Protein AF-A0A166GVD3-F1 (afdb_monomer)

Nearest PDB structures (foldseek):
  8zc8-assembly1_B  TM=7.233E-01  e=2.768E-04  Streptomyces caespitosus
  4pne-assembly3_A  TM=7.135E-01  e=1.236E-02  Saccharopolyspora spinosa
  3v8v-assembly1_A  TM=6.919E-01  e=5.889E-01  Escherichia coli K-12
  3v97-assembly2_B  TM=5.491E-01  e=7.620E-01  Escherichia coli K-12
  4c4a-assembly1_A  TM=5.558E-01  e=2.762E+00  Mus musculus

Structure (mmCIF, N/CA/C/O backbone):
data_AF-A0A166GVD3-F1
#
_entry.id   AF-A0A166GVD3-F1
#
loop_
_atom_site.group_PDB
_atom_site.id
_atom_site.type_symbol
_atom_site.label_atom_id
_atom_site.label_alt_id
_atom_site.label_comp_id
_atom_site.label_asym_id
_atom_site.label_entity_id
_atom_site.label_seq_id
_atom_site.pdbx_PDB_ins_code
_atom_site.Cartn_x
_atom_site.Cartn_y
_atom_site.Cartn_z
_atom_site.occupancy
_atom_site.B_iso_or_equiv
_atom_site.auth_seq_id
_atom_site.auth_comp_id
_atom_site.auth_asym_id
_atom_site.auth_atom_id
_atom_site.pdbx_PDB_model_num
ATOM 1 N N . MET A 1 1 ? -3.092 -46.835 14.165 1.00 36.56 1 MET A N 1
ATOM 2 C CA . MET A 1 1 ? -3.790 -45.574 14.508 1.00 36.56 1 MET A CA 1
ATOM 3 C C . MET A 1 1 ? -2.752 -44.564 15.014 1.00 36.56 1 MET A C 1
ATOM 5 O O . MET A 1 1 ? -2.462 -44.520 16.199 1.00 36.56 1 MET A O 1
ATOM 9 N N . LEU A 1 2 ? -2.086 -43.829 14.116 1.00 34.53 2 LEU A N 1
ATOM 10 C CA . LEU A 1 2 ? -1.038 -42.862 14.482 1.00 34.53 2 LEU A CA 1
ATOM 11 C C . LEU A 1 2 ? -1.674 -41.477 14.649 1.00 34.53 2 LEU A C 1
ATOM 13 O O . LEU A 1 2 ? -2.045 -40.838 13.664 1.00 34.53 2 LEU A O 1
ATOM 17 N N . SER A 1 3 ? -1.831 -41.016 15.893 1.00 36.41 3 SER A N 1
ATOM 18 C CA . SER A 1 3 ? -2.372 -39.685 16.175 1.00 36.41 3 SER A CA 1
ATOM 19 C C . SER A 1 3 ? -1.367 -38.616 15.732 1.00 36.41 3 SER A C 1
ATOM 21 O O . SER A 1 3 ? -0.350 -38.383 16.391 1.00 36.41 3 SER A O 1
ATOM 23 N N . ARG A 1 4 ? -1.643 -37.937 14.614 1.00 42.19 4 ARG A N 1
ATOM 24 C CA . ARG A 1 4 ? -0.933 -36.711 14.233 1.00 42.19 4 ARG A CA 1
ATOM 25 C C . ARG A 1 4 ? -1.280 -35.622 15.251 1.00 42.19 4 ARG A C 1
ATOM 27 O O . ARG A 1 4 ? -2.320 -34.977 15.146 1.00 42.19 4 ARG A O 1
ATOM 34 N N . ARG A 1 5 ? -0.409 -35.408 16.245 1.00 41.34 5 ARG A N 1
ATOM 35 C CA . ARG A 1 5 ? -0.447 -34.210 17.098 1.00 41.34 5 ARG A CA 1
ATOM 36 C C . ARG A 1 5 ? -0.336 -32.986 16.184 1.00 41.34 5 ARG A C 1
ATOM 38 O O . ARG A 1 5 ? 0.737 -32.708 15.652 1.00 41.34 5 ARG A O 1
ATOM 45 N N . ARG A 1 6 ? -1.443 -32.262 15.989 1.00 41.31 6 ARG A N 1
ATOM 46 C CA . ARG A 1 6 ? -1.431 -30.923 15.386 1.00 41.31 6 ARG A CA 1
ATOM 47 C C . ARG A 1 6 ? -0.586 -30.029 16.292 1.00 41.31 6 ARG A C 1
ATOM 49 O O . ARG A 1 6 ? -1.042 -29.618 17.356 1.00 41.31 6 ARG A O 1
ATOM 56 N N . ARG A 1 7 ? 0.663 -29.764 15.899 1.00 38.34 7 ARG A N 1
ATOM 57 C CA . ARG A 1 7 ? 1.472 -28.697 16.499 1.00 38.34 7 ARG A CA 1
ATOM 58 C C . ARG A 1 7 ? 0.687 -27.400 16.294 1.00 38.34 7 ARG A C 1
ATOM 60 O O . ARG A 1 7 ? 0.475 -26.996 15.154 1.00 38.34 7 ARG A O 1
ATOM 67 N N . LYS A 1 8 ? 0.208 -26.778 17.376 1.00 37.41 8 LYS A N 1
ATOM 68 C CA . LYS A 1 8 ? -0.255 -25.387 17.320 1.00 37.41 8 LYS A CA 1
ATOM 69 C C . LYS A 1 8 ? 0.953 -24.565 16.868 1.00 37.41 8 LYS A C 1
ATOM 71 O O . LYS A 1 8 ? 1.929 -24.487 17.608 1.00 37.41 8 LYS A O 1
ATOM 76 N N . LEU A 1 9 ? 0.917 -24.022 15.651 1.00 39.41 9 LEU A N 1
ATOM 77 C CA . LEU A 1 9 ? 1.876 -23.005 15.232 1.00 39.41 9 LEU A CA 1
ATOM 78 C C . LEU A 1 9 ? 1.632 -21.775 16.113 1.00 39.41 9 LEU A C 1
ATOM 80 O O . LEU A 1 9 ? 0.686 -21.024 15.895 1.00 39.41 9 LEU A O 1
ATOM 84 N N . SER A 1 10 ? 2.438 -21.614 17.160 1.00 47.22 10 SER A N 1
ATOM 85 C CA . SER A 1 10 ? 2.546 -20.347 17.878 1.00 47.22 10 SER A CA 1
ATOM 86 C C . SER A 1 10 ? 3.213 -19.332 16.955 1.00 47.22 10 SER A C 1
ATOM 88 O O . SER A 1 10 ? 4.211 -19.655 16.310 1.00 47.22 10 SER A O 1
ATOM 90 N N . PHE A 1 11 ? 2.663 -18.121 16.880 1.00 48.47 11 PHE A N 1
ATOM 91 C CA . PHE A 1 11 ? 3.219 -17.043 16.070 1.00 48.47 11 PHE A CA 1
ATOM 92 C C . PHE A 1 11 ? 4.597 -16.659 16.624 1.00 48.47 11 PHE A C 1
ATOM 94 O O . PHE A 1 11 ? 4.707 -16.138 17.734 1.00 48.47 11 PHE A O 1
ATOM 101 N N . ASP A 1 12 ? 5.664 -16.950 15.879 1.00 57.47 12 ASP A N 1
ATOM 102 C CA . ASP A 1 12 ? 7.007 -16.506 16.247 1.00 57.47 12 ASP A CA 1
ATOM 103 C C . ASP A 1 12 ? 7.162 -15.015 15.919 1.00 57.47 12 ASP A C 1
ATOM 105 O O . ASP A 1 12 ? 7.646 -14.616 14.856 1.00 57.47 12 ASP A O 1
ATOM 109 N N . HIS A 1 13 ? 6.737 -14.180 16.867 1.00 53.41 13 HIS A N 1
ATOM 110 C CA . HIS A 1 13 ? 6.873 -12.728 16.785 1.00 53.41 13 HIS A CA 1
ATOM 111 C C . HIS A 1 13 ? 8.337 -12.291 16.600 1.00 53.41 13 HIS A C 1
ATOM 113 O O . HIS A 1 13 ? 8.592 -11.277 15.952 1.00 53.41 13 HIS A O 1
ATOM 119 N N . ARG A 1 14 ? 9.313 -13.054 17.119 1.00 53.94 14 ARG A N 1
ATOM 120 C CA . ARG A 1 14 ? 10.739 -12.696 17.052 1.00 53.94 14 ARG A CA 1
ATOM 121 C C . ARG A 1 14 ? 11.321 -12.965 15.668 1.00 53.94 14 ARG A C 1
ATOM 123 O O . ARG A 1 14 ? 11.950 -12.072 15.101 1.00 53.94 14 ARG A O 1
ATOM 130 N N . GLY A 1 15 ? 11.065 -14.138 15.093 1.00 59.50 15 GLY A N 1
ATOM 131 C CA . GLY A 1 15 ? 11.493 -14.473 13.733 1.00 59.50 15 GLY A CA 1
ATOM 132 C C . GLY A 1 15 ? 10.879 -13.549 12.678 1.00 59.50 15 GLY A C 1
ATOM 133 O O . GLY A 1 15 ? 11.579 -13.068 11.785 1.00 59.50 15 GLY A O 1
ATOM 134 N N . ALA A 1 16 ? 9.593 -13.221 12.819 1.00 59.44 16 ALA A N 1
ATOM 135 C CA . ALA A 1 16 ? 8.891 -12.342 11.889 1.00 59.44 16 ALA A CA 1
ATOM 136 C C . ALA A 1 16 ? 9.315 -10.861 12.015 1.00 59.44 16 ALA A C 1
ATOM 138 O O . ALA A 1 16 ? 9.320 -10.136 11.017 1.00 59.44 16 ALA A O 1
ATOM 139 N N . ALA A 1 17 ? 9.693 -10.394 13.209 1.00 58.78 17 ALA A N 1
ATOM 140 C CA . ALA A 1 17 ? 10.276 -9.064 13.401 1.00 58.78 17 ALA A CA 1
ATOM 141 C C . ALA A 1 17 ? 11.704 -8.978 12.835 1.00 58.78 17 ALA A C 1
ATOM 143 O O . ALA A 1 17 ? 12.063 -7.984 12.206 1.00 58.78 17 ALA A O 1
ATOM 144 N N . LEU A 1 18 ? 12.511 -10.032 12.998 1.00 57.44 18 LEU A N 1
ATOM 145 C CA . LEU A 1 18 ? 13.872 -10.087 12.462 1.00 57.44 18 LEU A CA 1
ATOM 146 C C . LEU A 1 18 ? 13.888 -10.111 10.924 1.00 57.44 18 LEU A C 1
ATOM 148 O O . LEU A 1 18 ? 14.704 -9.421 10.315 1.00 57.44 18 LEU A O 1
ATOM 152 N N . ARG A 1 19 ? 12.968 -10.854 10.287 1.00 61.41 19 ARG A N 1
ATOM 153 C CA . ARG A 1 19 ? 12.795 -10.846 8.821 1.00 61.41 19 ARG A CA 1
ATOM 154 C C . ARG A 1 19 ? 12.388 -9.464 8.308 1.00 61.41 19 ARG A C 1
ATOM 156 O O . ARG A 1 19 ? 13.006 -8.976 7.367 1.00 61.41 19 ARG A O 1
ATOM 163 N N . ALA A 1 20 ? 11.426 -8.813 8.968 1.00 59.59 20 ALA A N 1
ATOM 164 C CA . ALA A 1 20 ? 11.023 -7.449 8.624 1.00 59.59 20 ALA A CA 1
ATOM 165 C C . ALA A 1 20 ? 12.208 -6.469 8.723 1.00 59.59 20 ALA A C 1
ATOM 167 O O . ALA A 1 20 ? 12.485 -5.757 7.764 1.00 59.59 20 ALA A O 1
ATOM 168 N N . LYS A 1 21 ? 12.979 -6.510 9.823 1.00 61.28 21 LYS A N 1
ATOM 169 C CA . LYS A 1 21 ? 14.202 -5.699 10.001 1.00 61.28 21 LYS A CA 1
ATOM 170 C C . LYS A 1 21 ? 15.236 -5.915 8.894 1.00 61.28 21 LYS A C 1
ATOM 172 O O . LYS A 1 21 ? 15.789 -4.943 8.392 1.00 61.28 21 LYS A O 1
ATOM 177 N N . ARG A 1 22 ? 15.485 -7.165 8.490 1.00 59.09 22 ARG A N 1
ATOM 178 C CA . ARG A 1 22 ? 16.418 -7.478 7.391 1.00 59.09 22 ARG A CA 1
ATOM 179 C C . ARG A 1 22 ? 15.933 -6.952 6.039 1.00 59.09 22 ARG A C 1
ATOM 181 O O . ARG A 1 22 ? 16.748 -6.460 5.271 1.00 59.09 22 ARG A O 1
ATOM 188 N N . MET A 1 23 ? 14.630 -7.028 5.764 1.00 62.56 23 MET A N 1
ATOM 189 C CA . MET A 1 23 ? 14.041 -6.484 4.536 1.00 62.56 23 MET A CA 1
ATOM 190 C C . MET A 1 23 ? 14.237 -4.967 4.460 1.00 62.56 23 MET A C 1
ATOM 192 O O . MET A 1 23 ? 14.732 -4.458 3.460 1.00 62.56 23 MET A O 1
ATOM 196 N N . ILE A 1 24 ? 13.903 -4.254 5.538 1.00 62.78 24 ILE A N 1
ATOM 197 C CA . ILE A 1 24 ? 14.076 -2.798 5.622 1.00 62.78 24 ILE A CA 1
ATOM 198 C C . ILE A 1 24 ? 15.538 -2.421 5.409 1.00 62.78 24 ILE A C 1
ATOM 200 O O . ILE A 1 24 ? 15.828 -1.583 4.566 1.00 62.78 24 ILE A O 1
ATOM 204 N N . ALA A 1 25 ? 16.459 -3.107 6.093 1.00 58.19 25 ALA A N 1
ATOM 205 C CA . ALA A 1 25 ? 17.891 -2.870 5.937 1.00 58.19 25 ALA A CA 1
ATOM 206 C C . ALA A 1 25 ? 18.365 -3.025 4.477 1.00 58.19 25 ALA A C 1
ATOM 208 O O . ALA A 1 25 ? 19.236 -2.278 4.041 1.00 58.19 25 ALA A O 1
ATOM 209 N N . GLY A 1 26 ? 17.770 -3.945 3.706 1.00 57.97 26 GLY A N 1
ATOM 210 C CA . GLY A 1 26 ? 18.062 -4.110 2.278 1.00 57.97 26 GLY A CA 1
ATOM 211 C C . GLY A 1 26 ? 17.549 -2.967 1.392 1.00 57.97 26 GLY A C 1
ATOM 212 O O . GLY A 1 26 ? 18.187 -2.643 0.394 1.00 57.97 26 GLY A O 1
ATOM 213 N N . HIS A 1 27 ? 16.435 -2.326 1.758 1.00 60.00 27 HIS A N 1
ATOM 214 C CA . HIS A 1 27 ? 15.849 -1.202 1.010 1.00 60.00 27 HIS A CA 1
ATOM 215 C C . HIS A 1 27 ? 16.349 0.177 1.462 1.00 60.00 27 HIS A C 1
ATOM 217 O O . HIS A 1 27 ? 16.182 1.152 0.740 1.00 60.00 27 HIS A O 1
ATOM 223 N N . THR A 1 28 ? 16.981 0.252 2.629 1.00 59.25 28 THR A N 1
ATOM 224 C CA . THR A 1 28 ? 17.526 1.479 3.223 1.00 59.25 28 THR A CA 1
ATOM 225 C C . THR A 1 28 ? 18.963 1.782 2.766 1.00 59.25 28 THR A C 1
ATOM 227 O O . THR A 1 28 ? 19.442 2.898 2.941 1.00 59.25 28 THR A O 1
ATOM 230 N N . TYR A 1 29 ? 19.678 0.817 2.173 1.00 60.66 29 TYR A N 1
ATOM 231 C CA . TYR A 1 29 ? 21.139 0.905 2.041 1.00 60.66 29 TYR A CA 1
ATOM 232 C C . TYR A 1 29 ? 21.633 2.093 1.193 1.00 60.66 29 TYR A C 1
ATOM 234 O O . TYR A 1 29 ? 22.668 2.671 1.515 1.00 60.66 29 TYR A O 1
ATOM 242 N N . CYS A 1 30 ? 20.921 2.473 0.121 1.00 69.31 30 CYS A N 1
ATOM 243 C CA . CYS A 1 30 ? 21.287 3.643 -0.683 1.00 69.31 30 CYS A CA 1
ATOM 244 C C . CYS A 1 30 ? 20.157 4.082 -1.634 1.00 69.31 30 CYS A C 1
ATOM 246 O O . CYS A 1 30 ? 19.997 3.513 -2.714 1.00 69.31 30 CYS A O 1
ATOM 248 N N . ASN A 1 31 ? 19.403 5.128 -1.280 1.00 74.38 31 ASN A N 1
ATOM 249 C CA . ASN A 1 31 ? 18.405 5.708 -2.191 1.00 74.38 31 ASN A CA 1
ATOM 250 C C . ASN A 1 31 ? 19.029 6.175 -3.517 1.00 74.38 31 ASN A C 1
ATOM 252 O O . ASN A 1 31 ? 18.388 6.046 -4.552 1.00 74.38 31 ASN A O 1
ATOM 256 N N . GLU A 1 32 ? 20.276 6.657 -3.512 1.00 78.25 32 GLU A N 1
ATOM 257 C CA . GLU A 1 32 ? 20.980 7.064 -4.740 1.00 78.25 32 GLU A CA 1
ATOM 258 C C . GLU A 1 32 ? 21.212 5.889 -5.697 1.00 78.25 32 GLU A C 1
ATOM 260 O O . GLU A 1 32 ? 21.011 6.026 -6.902 1.00 78.25 32 GLU A O 1
ATOM 265 N N . LEU A 1 33 ? 21.537 4.704 -5.166 1.00 82.75 33 LEU A N 1
ATOM 266 C CA . LEU A 1 33 ? 21.628 3.488 -5.971 1.00 82.75 33 LEU A CA 1
ATOM 267 C C . LEU A 1 33 ? 20.272 3.144 -6.596 1.00 82.75 33 LEU A C 1
ATOM 269 O O . LEU A 1 33 ? 20.202 2.875 -7.790 1.00 82.75 33 LEU A O 1
ATOM 273 N N . PHE A 1 34 ? 19.193 3.168 -5.808 1.00 82.00 34 PHE A N 1
ATOM 274 C CA . PHE A 1 34 ? 17.855 2.852 -6.312 1.00 82.00 34 PHE A CA 1
ATOM 275 C C . PHE A 1 34 ? 17.356 3.877 -7.337 1.00 82.00 34 PHE A C 1
ATOM 277 O O . PHE A 1 34 ? 16.761 3.483 -8.338 1.00 82.00 34 PHE A O 1
ATOM 284 N N . LYS A 1 35 ? 17.639 5.173 -7.152 1.00 82.75 35 LYS A N 1
ATOM 285 C CA . LYS A 1 35 ? 17.296 6.222 -8.129 1.00 82.75 35 LYS A CA 1
ATOM 286 C C . LYS A 1 35 ? 17.924 5.960 -9.493 1.00 82.75 35 LYS A C 1
ATOM 288 O O . LYS A 1 35 ? 17.272 6.211 -10.501 1.00 82.75 35 LYS A O 1
ATOM 293 N N . ALA A 1 36 ? 19.141 5.413 -9.531 1.00 82.81 36 ALA A N 1
ATOM 294 C CA . ALA A 1 36 ? 19.854 5.157 -10.779 1.00 82.81 36 ALA A CA 1
ATOM 295 C C . ALA A 1 36 ? 19.103 4.212 -11.737 1.00 82.81 36 ALA A C 1
ATOM 297 O O . ALA A 1 36 ? 19.312 4.301 -12.943 1.00 82.81 36 ALA A O 1
ATOM 298 N N . PHE A 1 37 ? 18.230 3.329 -11.230 1.00 80.62 37 PHE A N 1
ATOM 299 C CA . PHE A 1 37 ? 17.473 2.387 -12.068 1.00 80.62 37 PHE A CA 1
ATOM 300 C C . PHE A 1 37 ? 15.948 2.402 -11.862 1.00 80.62 37 PHE A C 1
ATOM 302 O O . PHE A 1 37 ? 15.231 1.875 -12.706 1.00 80.62 37 PHE A O 1
ATOM 309 N N . LEU A 1 38 ? 15.430 2.998 -10.781 1.00 81.50 38 LEU A N 1
ATOM 310 C CA . LEU A 1 38 ? 13.986 3.187 -10.552 1.00 81.50 38 LEU A CA 1
ATOM 311 C C . LEU A 1 38 ? 13.498 4.601 -10.896 1.00 81.50 38 LEU A C 1
ATOM 313 O O . LEU A 1 38 ? 12.292 4.843 -10.914 1.00 81.50 38 LEU A O 1
ATOM 317 N N . GLY A 1 39 ? 14.418 5.538 -11.134 1.00 81.00 39 GLY A N 1
ATOM 318 C CA . GLY A 1 39 ? 14.107 6.951 -11.325 1.00 81.00 39 GLY A CA 1
ATOM 319 C C . GLY A 1 39 ? 13.624 7.649 -10.048 1.00 81.00 39 GLY A C 1
ATOM 320 O O . GLY A 1 39 ? 13.684 7.115 -8.937 1.00 81.00 39 GLY A O 1
ATOM 321 N N . ASP A 1 40 ? 13.111 8.868 -10.219 1.00 79.56 40 ASP A N 1
ATOM 322 C CA . ASP A 1 40 ? 12.735 9.773 -9.120 1.00 79.56 40 ASP A CA 1
ATOM 323 C C . ASP A 1 40 ? 11.549 9.285 -8.277 1.00 79.56 40 ASP A C 1
ATOM 325 O O . ASP A 1 40 ? 11.331 9.751 -7.152 1.00 79.56 40 ASP A O 1
ATOM 329 N N . SER A 1 41 ? 10.743 8.362 -8.811 1.00 77.00 41 SER A N 1
ATOM 330 C CA . SER A 1 41 ? 9.602 7.804 -8.086 1.00 77.00 41 SER A CA 1
ATOM 331 C C . SER A 1 41 ? 10.042 6.857 -6.968 1.00 77.00 41 SER A C 1
ATOM 333 O O . SER A 1 41 ? 9.301 6.714 -5.992 1.00 77.00 41 SER A O 1
ATOM 335 N N . LEU A 1 42 ? 11.217 6.221 -7.113 1.00 84.06 42 LEU A N 1
ATOM 336 C CA . LEU A 1 42 ? 11.691 5.099 -6.294 1.00 84.06 42 LEU A CA 1
ATOM 337 C C . LEU A 1 42 ? 10.673 3.951 -6.172 1.00 84.06 42 LEU A C 1
ATOM 339 O O . LEU A 1 42 ? 10.751 3.129 -5.255 1.00 84.06 42 LEU A O 1
ATOM 343 N N . MET A 1 43 ? 9.694 3.875 -7.081 1.00 85.06 43 MET A N 1
ATOM 344 C CA . MET A 1 43 ? 8.636 2.880 -6.994 1.00 85.06 43 MET A CA 1
ATOM 345 C C . MET A 1 43 ? 9.170 1.514 -7.410 1.00 85.06 43 M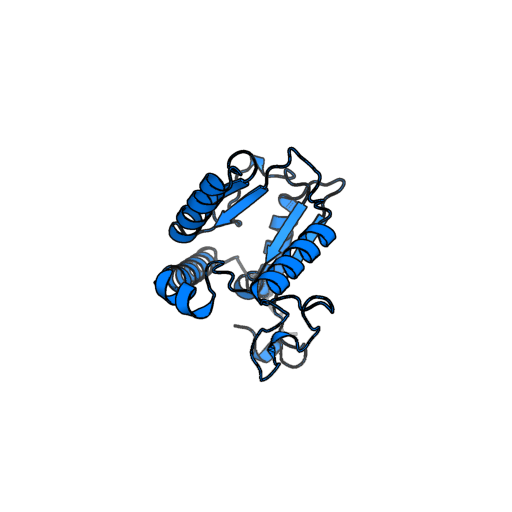ET A C 1
ATOM 347 O O . MET A 1 43 ? 9.316 1.211 -8.593 1.00 85.06 43 MET A O 1
ATOM 351 N N . TYR A 1 44 ? 9.391 0.662 -6.413 1.00 86.88 44 TYR A N 1
ATOM 352 C CA . TYR A 1 44 ? 9.842 -0.707 -6.621 1.00 86.88 44 TYR A CA 1
ATOM 353 C C . TYR A 1 44 ? 8.670 -1.697 -6.637 1.00 86.88 44 TYR A C 1
ATOM 355 O O . TYR A 1 44 ? 8.467 -2.495 -5.724 1.00 86.88 44 TYR A O 1
ATOM 363 N N . SER A 1 45 ? 7.836 -1.601 -7.674 1.00 87.56 45 SER A N 1
ATOM 364 C CA . SER A 1 45 ? 6.727 -2.524 -7.929 1.00 87.56 45 SER A CA 1
ATOM 365 C C . SER A 1 45 ? 6.437 -2.605 -9.427 1.00 87.56 45 SER A C 1
ATOM 367 O O . SER A 1 45 ? 6.789 -1.696 -10.177 1.00 87.56 45 SER A O 1
ATOM 369 N N . SER A 1 46 ? 5.755 -3.670 -9.859 1.00 88.75 46 SER A N 1
ATOM 370 C CA . SER A 1 46 ? 5.312 -3.812 -11.252 1.00 88.75 46 SER A CA 1
ATOM 371 C C . SER A 1 46 ? 4.466 -2.617 -11.707 1.00 88.75 46 SER A C 1
ATOM 373 O O . SER A 1 46 ? 3.763 -2.018 -10.892 1.00 88.75 46 SER A O 1
ATOM 375 N N . ALA A 1 47 ? 4.499 -2.290 -12.995 1.00 88.88 47 ALA A N 1
ATOM 376 C CA . ALA A 1 47 ? 3.599 -1.314 -13.607 1.00 88.88 47 ALA A CA 1
ATOM 377 C C . ALA A 1 47 ? 2.305 -1.985 -14.112 1.00 88.88 47 ALA A C 1
ATOM 379 O O . ALA A 1 47 ? 2.216 -3.215 -14.165 1.00 88.88 47 ALA A O 1
ATOM 380 N N . LEU A 1 48 ? 1.296 -1.184 -14.464 1.00 89.81 48 LEU A N 1
ATOM 381 C CA . LEU A 1 48 ? 0.115 -1.636 -15.200 1.00 89.81 48 LEU A CA 1
ATOM 382 C C . LEU A 1 48 ? 0.110 -0.943 -16.562 1.00 89.81 48 LEU A C 1
ATOM 384 O O . LEU A 1 48 ? -0.177 0.247 -16.646 1.00 89.81 48 LEU A O 1
ATOM 388 N N . TRP A 1 49 ? 0.412 -1.699 -17.613 1.00 87.75 49 TRP A N 1
ATOM 389 C CA . TRP A 1 49 ? 0.447 -1.181 -18.975 1.00 87.75 49 TRP A CA 1
ATOM 390 C C . TRP A 1 49 ? -0.933 -1.286 -19.629 1.00 87.75 49 TRP A C 1
ATOM 392 O O . TRP A 1 49 ? -1.414 -2.380 -19.934 1.00 87.75 49 TRP A O 1
ATOM 402 N N . LEU A 1 50 ? -1.590 -0.142 -19.789 1.00 87.38 50 LEU A N 1
ATOM 403 C CA . LEU A 1 50 ? -2.867 0.016 -20.482 1.00 87.38 50 LEU A CA 1
ATOM 404 C C . LEU A 1 50 ? -2.618 0.342 -21.959 1.00 87.38 50 LEU A C 1
ATOM 406 O O . LEU A 1 50 ? -1.506 0.697 -22.339 1.00 87.38 50 LEU A O 1
ATOM 410 N N . ASP A 1 51 ? -3.651 0.293 -22.800 1.00 86.75 51 ASP A N 1
ATOM 411 C CA . ASP A 1 51 ? -3.518 0.656 -24.222 1.00 86.75 51 ASP A CA 1
ATOM 412 C C . ASP A 1 51 ? -2.971 2.086 -24.410 1.00 86.75 51 ASP A C 1
ATOM 414 O O . ASP A 1 51 ? -2.179 2.341 -25.315 1.00 86.75 51 ASP A O 1
ATOM 418 N N . SER A 1 52 ? -3.317 3.009 -23.503 1.00 83.00 52 SER A N 1
ATOM 419 C CA . SER A 1 52 ? -2.780 4.379 -23.456 1.00 83.00 52 SER A CA 1
ATOM 420 C C . SER A 1 52 ? -1.278 4.450 -23.174 1.00 83.00 52 SER A C 1
ATOM 422 O O . SER A 1 52 ? -0.646 5.449 -23.503 1.00 83.00 52 SER A O 1
ATOM 424 N N . THR A 1 53 ? -0.710 3.405 -22.575 1.00 80.75 53 THR A N 1
ATOM 425 C CA . THR A 1 53 ? 0.717 3.239 -22.287 1.00 80.75 53 THR A CA 1
ATOM 426 C C . THR A 1 53 ? 1.328 2.116 -23.138 1.00 80.75 53 THR A C 1
ATOM 428 O O . THR A 1 53 ? 2.286 1.476 -22.732 1.00 80.75 53 THR A O 1
ATOM 431 N N . GLY A 1 54 ? 0.807 1.866 -24.344 1.00 79.50 54 GLY A N 1
ATOM 432 C CA . GLY A 1 54 ? 1.401 0.902 -25.285 1.00 79.50 54 GLY A CA 1
ATOM 433 C C . GLY A 1 54 ? 1.042 -0.568 -25.023 1.00 79.50 54 GLY A C 1
ATOM 434 O O . GLY A 1 54 ? 1.584 -1.465 -25.668 1.00 79.50 54 GLY A O 1
ATOM 435 N N . GLY A 1 55 ? 0.106 -0.837 -24.108 1.00 84.06 55 GLY A N 1
ATOM 436 C CA . GLY A 1 55 ? -0.398 -2.177 -23.806 1.00 84.06 55 GLY A CA 1
ATOM 437 C C . GLY A 1 55 ? 0.660 -3.102 -23.194 1.00 84.06 55 GLY A C 1
ATOM 438 O O . GLY A 1 55 ? 1.707 -2.661 -22.739 1.00 84.06 55 GLY A O 1
ATOM 439 N N . MET A 1 56 ? 0.413 -4.417 -23.196 1.00 82.19 56 MET A N 1
ATOM 440 C CA . MET A 1 56 ? 1.267 -5.429 -22.535 1.00 82.19 56 MET A CA 1
ATOM 441 C C . MET A 1 56 ? 2.770 -5.343 -22.874 1.00 82.19 56 MET A C 1
ATOM 443 O O . MET A 1 56 ? 3.586 -5.840 -22.105 1.00 82.19 56 MET A O 1
ATOM 447 N N . ARG A 1 57 ? 3.129 -4.771 -24.029 1.00 82.12 57 ARG A N 1
ATOM 448 C CA . ARG A 1 57 ? 4.509 -4.665 -24.529 1.00 82.12 57 ARG A CA 1
ATOM 449 C C . ARG A 1 57 ? 5.012 -3.218 -24.570 1.00 82.12 57 ARG A C 1
ATOM 451 O O . ARG A 1 57 ? 5.984 -2.955 -25.270 1.00 82.12 57 ARG A O 1
ATOM 458 N N . GLY A 1 58 ? 4.357 -2.305 -23.850 1.00 78.69 58 GLY A N 1
ATOM 459 C CA . GLY A 1 58 ? 4.673 -0.874 -23.844 1.00 78.69 58 GLY A CA 1
ATOM 460 C C . GLY A 1 58 ? 6.092 -0.533 -23.375 1.00 78.69 58 GLY A C 1
ATOM 461 O O . GLY A 1 58 ? 6.586 0.546 -23.682 1.00 78.69 58 GLY A O 1
ATOM 462 N N . ASP A 1 59 ? 6.768 -1.461 -22.694 1.00 77.81 59 ASP A N 1
ATOM 463 C CA . ASP A 1 59 ? 8.170 -1.383 -22.267 1.00 77.81 59 ASP A CA 1
ATOM 464 C C . ASP A 1 59 ? 9.171 -2.102 -23.188 1.00 77.81 59 ASP A C 1
ATOM 466 O O . ASP A 1 59 ? 10.376 -2.006 -22.962 1.00 77.81 59 ASP A O 1
ATOM 470 N N . LEU A 1 60 ? 8.705 -2.839 -24.203 1.00 74.94 60 LEU A N 1
ATOM 471 C CA . LEU A 1 60 ? 9.540 -3.709 -25.045 1.00 74.94 60 LEU A CA 1
ATOM 472 C C . LEU A 1 60 ? 9.834 -3.136 -26.440 1.00 74.94 60 LEU A C 1
ATOM 474 O O . LEU A 1 60 ? 10.446 -3.831 -27.257 1.00 74.94 60 LEU A O 1
ATOM 478 N N . GLU A 1 61 ? 9.384 -1.920 -26.758 1.00 67.00 61 GLU A N 1
ATOM 479 C CA . GLU A 1 61 ? 9.657 -1.314 -28.065 1.00 67.00 61 GLU A CA 1
ATOM 480 C C . GLU A 1 61 ? 11.135 -0.894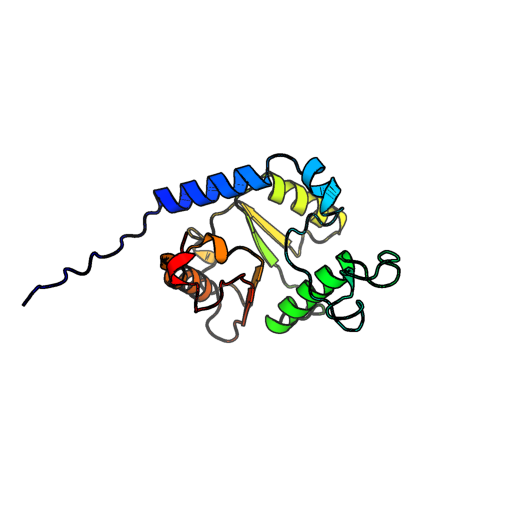 -28.192 1.00 67.00 61 GLU A C 1
ATOM 482 O O . GLU A 1 61 ? 11.706 -0.230 -27.326 1.00 67.00 61 GLU A O 1
ATOM 487 N N . ILE A 1 62 ? 11.765 -1.337 -29.287 1.00 57.12 62 ILE A N 1
ATOM 488 C CA . ILE A 1 62 ? 13.223 -1.323 -29.517 1.00 57.12 62 ILE A CA 1
ATOM 489 C C . ILE A 1 62 ? 13.784 0.102 -29.689 1.00 57.12 62 ILE A C 1
ATOM 491 O O . ILE A 1 62 ? 14.964 0.326 -29.424 1.00 57.12 62 ILE A O 1
ATOM 495 N N . ASP A 1 63 ? 12.940 1.074 -30.045 1.00 59.69 63 ASP A N 1
ATOM 496 C CA . ASP A 1 63 ? 13.331 2.475 -30.265 1.00 59.69 63 ASP A CA 1
ATOM 497 C C . ASP A 1 63 ? 13.278 3.342 -28.982 1.00 59.69 63 ASP A C 1
ATOM 499 O O . ASP A 1 63 ? 13.388 4.569 -29.039 1.00 59.69 63 ASP A O 1
ATOM 503 N N . GLY A 1 64 ? 13.153 2.713 -27.805 1.00 54.69 64 GLY A N 1
ATOM 504 C CA . GLY A 1 64 ? 13.093 3.384 -26.502 1.00 54.69 64 GLY A CA 1
ATOM 505 C C . GLY A 1 64 ? 11.693 3.918 -26.158 1.00 54.69 64 GLY A C 1
ATOM 506 O O . GLY A 1 64 ? 10.784 3.853 -26.986 1.00 54.69 64 GLY A O 1
ATOM 507 N N . PRO A 1 65 ? 11.468 4.433 -24.931 1.00 52.53 65 PRO A N 1
ATOM 508 C CA . PRO A 1 65 ? 10.146 4.866 -24.474 1.00 52.53 65 PRO A CA 1
ATOM 509 C C . PRO A 1 65 ? 9.726 6.165 -25.183 1.00 52.53 65 PRO A C 1
ATOM 511 O O . PRO A 1 65 ? 9.834 7.258 -24.637 1.00 52.53 65 PRO A O 1
ATOM 514 N N . ALA A 1 66 ? 9.258 6.060 -26.427 1.00 56.66 66 ALA A N 1
ATOM 515 C CA . ALA A 1 66 ? 8.876 7.208 -27.247 1.00 56.66 66 ALA A CA 1
ATOM 516 C C . ALA A 1 66 ? 7.381 7.577 -27.137 1.00 56.66 66 ALA A C 1
ATOM 518 O O . ALA A 1 66 ? 6.965 8.597 -27.683 1.00 56.66 66 ALA A O 1
ATOM 519 N N . LYS A 1 67 ? 6.560 6.804 -26.404 1.00 51.56 67 LYS A N 1
ATOM 520 C CA . LYS A 1 67 ? 5.149 7.151 -26.104 1.00 51.56 67 LYS A CA 1
ATOM 521 C C . LYS A 1 67 ? 4.635 6.725 -24.728 1.00 51.56 67 LYS A C 1
ATOM 523 O O . LYS A 1 67 ? 3.687 7.336 -24.244 1.00 51.56 67 LYS A O 1
ATOM 528 N N . ALA A 1 68 ? 5.225 5.707 -24.107 1.00 60.50 68 ALA A N 1
ATOM 529 C CA . ALA A 1 68 ? 4.765 5.164 -22.837 1.00 60.50 68 ALA A CA 1
ATOM 530 C C . ALA A 1 68 ? 5.872 5.266 -21.782 1.00 60.50 68 ALA A C 1
ATOM 532 O O . ALA A 1 68 ? 6.888 4.583 -21.856 1.00 60.50 68 ALA A O 1
ATOM 533 N N . ASP A 1 69 ? 5.680 6.158 -20.815 1.00 78.00 69 ASP A N 1
ATOM 534 C CA . ASP A 1 69 ? 6.582 6.317 -19.677 1.00 78.00 69 ASP A CA 1
ATOM 535 C C . ASP A 1 69 ? 6.247 5.259 -18.608 1.00 78.00 69 ASP A C 1
ATOM 537 O O . ASP A 1 69 ? 5.087 5.117 -18.204 1.00 78.00 69 ASP A O 1
ATOM 541 N N . LEU A 1 70 ? 7.258 4.530 -18.118 1.00 81.31 70 LEU A N 1
ATOM 542 C CA . LEU A 1 70 ? 7.138 3.620 -16.971 1.00 81.31 70 LEU A CA 1
ATOM 543 C C . LEU A 1 70 ? 6.463 4.314 -15.779 1.00 81.31 70 LEU A C 1
ATOM 545 O O . LEU A 1 70 ? 5.629 3.709 -15.103 1.00 81.31 70 LEU A O 1
ATOM 549 N N . GLY A 1 71 ? 6.780 5.589 -15.549 1.00 84.19 71 GLY A N 1
ATOM 550 C CA . GLY A 1 71 ? 6.146 6.407 -14.522 1.00 84.19 71 GLY A CA 1
ATOM 551 C C . GLY A 1 71 ? 4.637 6.536 -14.730 1.00 84.19 71 GLY A C 1
ATOM 552 O O . GLY A 1 71 ? 3.873 6.378 -13.777 1.00 84.19 71 GLY A O 1
ATOM 553 N N . MET A 1 72 ? 4.182 6.735 -15.971 1.00 85.38 72 MET A N 1
ATOM 554 C CA . MET A 1 72 ? 2.752 6.779 -16.300 1.00 85.38 72 MET A CA 1
ATOM 555 C C . MET A 1 72 ? 2.077 5.426 -16.067 1.00 85.38 72 MET A C 1
ATOM 557 O O . MET A 1 72 ? 1.039 5.377 -15.414 1.00 85.38 72 MET A O 1
ATOM 561 N N . ALA A 1 73 ? 2.684 4.321 -16.502 1.00 87.69 73 ALA A N 1
ATOM 562 C CA . ALA A 1 73 ? 2.132 2.981 -16.279 1.00 87.69 73 ALA A CA 1
ATOM 563 C C . ALA A 1 73 ? 2.093 2.595 -14.781 1.00 87.69 73 ALA A C 1
ATOM 565 O O . ALA A 1 73 ? 1.208 1.871 -14.310 1.00 87.69 73 ALA A O 1
ATOM 566 N N . GLN A 1 74 ? 3.039 3.097 -13.985 1.00 88.69 74 GLN A N 1
ATOM 567 C CA . GLN A 1 74 ? 3.018 2.975 -12.528 1.00 88.69 74 GLN A CA 1
ATOM 568 C C . GLN A 1 74 ? 1.902 3.822 -11.894 1.00 88.69 74 GLN A C 1
ATOM 570 O O . GLN A 1 74 ? 1.207 3.343 -10.993 1.00 88.69 74 GLN A O 1
ATOM 575 N N . ILE A 1 75 ? 1.675 5.045 -12.380 1.00 88.75 75 ILE A N 1
ATOM 576 C CA . ILE A 1 75 ? 0.549 5.893 -11.958 1.00 88.75 75 ILE A CA 1
ATOM 577 C C . ILE A 1 75 ? -0.790 5.239 -12.322 1.00 88.75 75 ILE A C 1
ATOM 579 O O . ILE A 1 75 ? -1.685 5.182 -11.478 1.00 88.75 75 ILE A O 1
ATOM 583 N N . ASP A 1 76 ? -0.914 4.662 -13.517 1.00 89.38 76 ASP A N 1
ATOM 584 C CA . ASP A 1 76 ? -2.112 3.940 -13.955 1.00 89.38 76 ASP A CA 1
ATOM 585 C C . ASP A 1 76 ? -2.433 2.770 -13.022 1.00 89.38 76 ASP A C 1
ATOM 587 O O . ASP A 1 76 ? -3.586 2.585 -12.617 1.00 89.38 76 ASP A O 1
ATOM 591 N N . LYS A 1 77 ? -1.412 2.020 -12.588 1.00 90.75 77 LYS A N 1
ATOM 592 C CA . LYS A 1 77 ? -1.579 0.983 -11.561 1.00 90.75 77 LYS A CA 1
ATOM 593 C C . LYS A 1 77 ? -2.122 1.564 -10.259 1.00 90.75 77 LYS A C 1
ATOM 595 O O . LYS A 1 77 ? -3.052 0.992 -9.687 1.00 90.75 77 LYS A O 1
ATOM 600 N N . LEU A 1 78 ? -1.564 2.676 -9.777 1.00 89.19 78 LEU A N 1
ATOM 601 C CA . LEU A 1 78 ? -2.040 3.326 -8.553 1.00 89.19 78 LEU A CA 1
ATOM 602 C C . LEU A 1 78 ? -3.501 3.762 -8.694 1.00 89.19 78 LEU A C 1
ATOM 604 O O . LEU A 1 78 ? -4.326 3.398 -7.858 1.00 89.19 78 LEU A O 1
ATOM 608 N N . HIS A 1 79 ? -3.852 4.462 -9.772 1.00 89.06 79 HIS A N 1
ATOM 609 C CA . HIS A 1 79 ? -5.226 4.888 -10.047 1.00 89.06 79 HIS A CA 1
ATOM 610 C C . HIS A 1 79 ? -6.189 3.703 -10.139 1.00 89.06 79 HIS A C 1
ATOM 612 O O . HIS A 1 79 ? -7.288 3.739 -9.576 1.00 89.06 79 HIS A O 1
ATOM 618 N N . TYR A 1 80 ? -5.772 2.621 -10.795 1.00 90.00 80 TYR A N 1
ATOM 619 C CA . TYR A 1 80 ? -6.554 1.397 -10.879 1.00 90.00 80 TYR A CA 1
ATOM 620 C C . TYR A 1 80 ? -6.834 0.809 -9.491 1.00 90.00 80 TYR A C 1
ATOM 622 O O . TYR A 1 80 ? -7.985 0.479 -9.187 1.00 90.00 80 TYR A O 1
ATOM 630 N N . LEU A 1 81 ? -5.813 0.715 -8.635 1.00 89.69 81 LEU A N 1
ATOM 631 C CA . LEU A 1 81 ? -5.950 0.188 -7.277 1.00 89.69 81 LEU A CA 1
ATOM 632 C C . LEU A 1 81 ? -6.819 1.076 -6.394 1.00 89.69 81 LEU A C 1
ATOM 634 O O . LEU A 1 81 ? -7.718 0.558 -5.735 1.00 89.69 81 LEU A O 1
ATOM 638 N N . LEU A 1 82 ? -6.616 2.394 -6.429 1.00 88.75 82 LEU A N 1
ATOM 639 C CA . LEU A 1 82 ? -7.440 3.353 -5.692 1.00 88.75 82 LEU A CA 1
ATOM 640 C C . LEU A 1 82 ? -8.915 3.231 -6.096 1.00 88.75 82 LEU A C 1
ATOM 642 O O . LEU A 1 82 ? -9.783 3.116 -5.230 1.00 88.75 82 LEU A O 1
ATOM 646 N N . ARG A 1 83 ? -9.206 3.115 -7.398 1.00 88.88 83 ARG A N 1
ATOM 647 C CA . ARG A 1 83 ? -10.571 2.889 -7.895 1.00 88.88 83 ARG A CA 1
ATOM 648 C C . ARG A 1 83 ? -11.158 1.564 -7.405 1.00 88.88 83 ARG A C 1
ATOM 650 O O . ARG A 1 83 ? -12.312 1.533 -6.983 1.00 88.88 83 ARG A O 1
ATOM 657 N N . LYS A 1 84 ? -10.391 0.467 -7.434 1.00 89.25 84 LYS A N 1
ATOM 658 C CA . LYS A 1 84 ? -10.835 -0.836 -6.894 1.00 89.25 84 LYS A CA 1
ATOM 659 C C . LYS A 1 84 ? -11.095 -0.777 -5.392 1.00 89.25 84 LYS A C 1
ATOM 661 O O . LYS A 1 84 ? -12.035 -1.406 -4.915 1.00 89.25 84 LYS A O 1
ATOM 666 N N . ALA A 1 85 ? -10.326 0.039 -4.685 1.00 87.75 85 ALA A N 1
ATOM 667 C CA . ALA A 1 85 ? -10.505 0.328 -3.275 1.00 87.75 85 ALA A CA 1
ATOM 668 C C . ALA A 1 85 ? -11.620 1.363 -3.004 1.00 87.75 85 ALA A C 1
ATOM 670 O O . ALA A 1 85 ? -11.840 1.732 -1.860 1.00 87.75 85 ALA A O 1
ATOM 671 N N . ARG A 1 86 ? -12.361 1.828 -4.025 1.00 85.50 86 ARG A N 1
ATOM 672 C CA . ARG A 1 86 ? -13.429 2.846 -3.907 1.00 85.50 86 ARG A CA 1
ATOM 673 C C . ARG A 1 86 ? -12.940 4.197 -3.357 1.00 85.50 86 ARG A C 1
ATOM 675 O O . ARG A 1 86 ? -13.703 4.963 -2.755 1.00 85.50 86 ARG A O 1
ATOM 682 N N . ILE A 1 87 ? -11.669 4.510 -3.597 1.00 82.69 87 ILE A N 1
ATOM 683 C CA . ILE A 1 87 ? -11.095 5.836 -3.385 1.00 82.69 87 ILE A CA 1
ATOM 684 C C . ILE A 1 87 ? -11.291 6.619 -4.678 1.00 82.69 87 ILE A C 1
ATOM 686 O O . ILE A 1 87 ? -10.689 6.325 -5.708 1.00 82.69 87 ILE A O 1
ATOM 690 N N . GLU A 1 88 ? -12.169 7.612 -4.618 1.00 70.88 88 GLU A N 1
ATOM 691 C CA . GLU A 1 88 ? -12.331 8.593 -5.686 1.00 70.88 88 GLU A CA 1
ATOM 692 C C . GLU A 1 88 ? -11.347 9.738 -5.443 1.00 70.88 88 GLU A C 1
ATOM 694 O O . GLU A 1 88 ? -11.320 10.301 -4.348 1.00 70.88 88 GLU A O 1
ATOM 699 N N . ALA A 1 89 ? -10.565 10.098 -6.464 1.00 56.78 89 ALA A N 1
ATOM 700 C CA . ALA A 1 89 ? -9.591 11.193 -6.399 1.00 56.78 89 ALA A CA 1
ATOM 701 C C . ALA A 1 89 ? -10.232 12.557 -6.064 1.00 56.78 89 ALA A C 1
ATOM 703 O O . ALA A 1 89 ? -9.558 13.463 -5.590 1.00 56.78 89 ALA A O 1
ATOM 704 N N . THR A 1 90 ? -11.542 12.695 -6.284 1.00 50.09 90 THR A N 1
ATOM 705 C CA . THR A 1 90 ? -12.326 13.919 -6.074 1.00 50.09 90 THR A CA 1
ATOM 706 C C . THR A 1 90 ? -12.881 14.073 -4.656 1.00 50.09 90 THR A C 1
ATOM 708 O O . THR A 1 90 ? -13.456 15.115 -4.343 1.00 50.09 90 THR A O 1
ATOM 711 N N . LYS A 1 91 ? -12.725 13.076 -3.771 1.00 56.25 91 LYS A N 1
ATOM 712 C CA . LYS A 1 91 ? -13.213 13.162 -2.384 1.00 56.25 91 LYS A CA 1
ATOM 713 C C . LYS A 1 91 ? -12.240 13.959 -1.518 1.00 56.25 91 LYS A C 1
ATOM 715 O O . LYS A 1 91 ? -11.423 13.392 -0.794 1.00 56.25 91 LYS A O 1
ATOM 720 N N . MET A 1 92 ? -12.355 15.284 -1.611 1.00 49.53 92 MET A N 1
ATOM 721 C CA . MET A 1 92 ? -11.694 16.236 -0.715 1.00 49.53 92 MET A CA 1
ATOM 722 C C . MET A 1 92 ? -11.970 15.885 0.758 1.00 49.53 92 MET A C 1
ATOM 724 O O . MET A 1 92 ? -13.072 15.460 1.105 1.00 49.53 92 MET A O 1
ATOM 728 N N . GLY A 1 93 ? -10.965 16.063 1.620 1.00 62.34 93 GLY A N 1
ATOM 729 C CA . GLY A 1 93 ? -11.091 15.895 3.076 1.00 62.34 93 GLY A CA 1
ATOM 730 C C . GLY A 1 93 ? -10.765 14.504 3.632 1.00 62.34 93 GLY A C 1
ATOM 731 O O . GLY A 1 93 ? -10.889 14.296 4.835 1.00 62.34 93 GLY A O 1
ATOM 732 N N . ARG A 1 94 ? -10.331 13.546 2.803 1.00 76.88 94 ARG A N 1
ATOM 733 C CA . ARG A 1 94 ? -9.832 12.251 3.297 1.00 76.88 94 ARG A CA 1
ATOM 734 C C . ARG A 1 94 ? -8.369 12.351 3.728 1.00 76.88 94 ARG A C 1
ATOM 736 O O . ARG A 1 94 ? -7.580 13.046 3.089 1.00 76.88 94 ARG A O 1
ATOM 743 N N . VAL A 1 95 ? -8.036 11.627 4.794 1.00 88.31 95 VAL A N 1
ATOM 744 C CA . VAL A 1 95 ? -6.670 11.452 5.298 1.00 88.31 95 VAL A CA 1
ATOM 745 C C . VAL A 1 95 ? -6.232 10.020 5.005 1.00 88.31 95 VAL A C 1
ATOM 747 O O . VAL A 1 95 ? -7.001 9.081 5.203 1.00 88.31 95 VAL A O 1
ATOM 750 N N . ALA A 1 96 ? -5.016 9.858 4.496 1.00 90.31 96 ALA A N 1
ATOM 751 C CA . ALA A 1 96 ? -4.381 8.571 4.273 1.00 90.31 96 ALA A CA 1
ATOM 752 C C . ALA A 1 96 ? -3.315 8.329 5.344 1.00 90.31 96 ALA A C 1
ATOM 754 O O . ALA A 1 96 ? -2.309 9.036 5.397 1.00 90.31 96 ALA A O 1
ATOM 755 N N . ASP A 1 97 ? -3.513 7.298 6.156 1.00 93.44 97 ASP A N 1
ATOM 756 C CA . ASP A 1 97 ? -2.501 6.798 7.078 1.00 93.44 97 ASP A CA 1
ATOM 757 C C . ASP A 1 97 ? -1.702 5.681 6.399 1.00 93.44 97 ASP A C 1
ATOM 759 O O . ASP A 1 97 ? -2.251 4.683 5.927 1.00 93.44 97 ASP A O 1
ATOM 763 N N . THR A 1 98 ? -0.386 5.855 6.328 1.00 91.62 98 THR A N 1
ATOM 764 C CA . THR A 1 98 ? 0.538 4.858 5.784 1.00 91.62 98 THR A CA 1
ATOM 765 C C . THR A 1 98 ? 1.551 4.436 6.833 1.00 91.62 98 THR A C 1
ATOM 767 O O . THR A 1 98 ? 1.908 5.205 7.722 1.00 91.62 98 THR A O 1
ATOM 770 N N . PHE A 1 99 ? 2.018 3.196 6.729 1.00 91.12 99 PHE A N 1
ATOM 771 C CA . PHE A 1 99 ? 2.866 2.557 7.727 1.00 91.12 99 PHE A CA 1
ATOM 772 C C . PHE A 1 99 ? 4.145 2.066 7.072 1.00 91.12 99 PHE A C 1
ATOM 774 O O . PHE A 1 99 ? 4.111 1.317 6.088 1.00 91.12 99 PHE A O 1
ATOM 781 N N . THR A 1 100 ? 5.273 2.450 7.653 1.00 89.62 100 THR A N 1
ATOM 782 C CA . THR A 1 100 ? 6.587 1.924 7.303 1.00 89.62 100 THR A CA 1
ATOM 783 C C . THR A 1 100 ? 7.363 1.580 8.566 1.00 89.62 100 THR A C 1
ATOM 785 O O . THR A 1 100 ? 7.067 2.049 9.659 1.00 89.62 100 THR A O 1
ATOM 788 N N . LEU A 1 101 ? 8.365 0.730 8.409 1.00 88.81 101 LEU A N 1
ATOM 789 C CA . LEU A 1 101 ? 9.340 0.418 9.445 1.00 88.81 101 LEU A CA 1
ATOM 790 C C . LEU A 1 101 ? 10.722 1.029 9.133 1.00 88.81 101 LEU A C 1
ATOM 792 O O . LEU A 1 101 ? 11.662 0.817 9.894 1.00 88.81 101 LEU A O 1
ATOM 796 N N . SER A 1 102 ? 10.855 1.752 8.016 1.00 87.62 102 SER A N 1
ATOM 797 C CA . SER A 1 102 ? 12.075 2.450 7.597 1.00 87.62 102 SER A CA 1
ATOM 798 C C . SER A 1 102 ? 11.968 3.935 7.925 1.00 87.62 102 SER A C 1
ATOM 800 O O . SER A 1 102 ? 11.024 4.598 7.490 1.00 87.62 102 SER A O 1
ATOM 802 N N . ASN A 1 103 ? 12.964 4.458 8.642 1.00 88.38 103 ASN A N 1
ATOM 803 C CA . ASN A 1 103 ? 13.087 5.899 8.859 1.00 88.38 103 ASN A CA 1
ATOM 804 C C . ASN A 1 103 ? 13.340 6.624 7.535 1.00 88.38 103 ASN A C 1
ATOM 806 O O . ASN A 1 103 ? 12.697 7.618 7.243 1.00 88.38 103 ASN A O 1
ATOM 810 N N . GLU A 1 104 ? 14.181 6.062 6.673 1.00 86.19 104 GLU A N 1
ATOM 811 C CA . GLU A 1 104 ? 14.591 6.690 5.417 1.00 86.19 104 GLU A CA 1
ATOM 812 C C . GLU A 1 104 ? 13.425 6.805 4.430 1.00 86.19 104 GLU A C 1
ATOM 814 O O . GLU A 1 104 ? 13.296 7.809 3.731 1.00 86.19 104 GLU A O 1
ATOM 819 N N . GLN A 1 105 ? 12.537 5.802 4.391 1.00 86.75 105 GLN A N 1
ATOM 820 C CA . GLN A 1 105 ? 11.301 5.884 3.611 1.00 86.75 105 GLN A CA 1
ATOM 821 C C . GLN A 1 105 ? 10.345 6.934 4.171 1.00 86.75 105 GLN A C 1
ATOM 823 O O . GLN A 1 105 ? 9.703 7.633 3.388 1.00 86.75 105 GLN A O 1
ATOM 828 N N . LYS A 1 106 ? 10.236 7.034 5.503 1.00 91.38 106 LYS A N 1
ATOM 829 C CA . LYS A 1 106 ? 9.416 8.057 6.156 1.00 91.38 106 LYS A CA 1
ATOM 830 C C . LYS A 1 106 ? 9.946 9.447 5.819 1.00 91.38 106 LYS A C 1
ATOM 832 O O . LYS A 1 106 ? 9.196 10.223 5.242 1.00 91.38 106 LYS A O 1
ATOM 837 N N . ASP A 1 107 ? 11.228 9.707 6.045 1.00 91.12 107 ASP A N 1
ATOM 838 C CA . ASP A 1 107 ? 11.859 11.006 5.794 1.00 91.12 107 ASP A CA 1
ATOM 839 C C . ASP A 1 107 ? 11.725 11.426 4.321 1.00 91.12 107 ASP A C 1
ATOM 841 O O . ASP A 1 107 ? 11.323 12.550 4.011 1.00 91.12 107 ASP A O 1
ATOM 845 N N . PHE A 1 108 ? 11.994 10.503 3.389 1.00 88.44 108 PHE A N 1
ATOM 846 C CA . PHE A 1 108 ? 11.856 10.763 1.955 1.00 88.44 108 PHE A CA 1
ATOM 847 C C . PHE A 1 108 ? 10.410 11.092 1.562 1.00 88.44 108 PHE A C 1
ATOM 849 O O . PHE A 1 108 ? 10.157 12.038 0.809 1.00 88.44 108 PHE A O 1
ATOM 856 N N . ALA A 1 109 ? 9.449 10.313 2.059 1.00 90.38 109 ALA A N 1
ATOM 857 C CA . ALA A 1 109 ? 8.046 10.504 1.728 1.00 90.38 109 ALA A CA 1
ATOM 858 C C . ALA A 1 109 ? 7.462 11.758 2.396 1.00 90.38 109 ALA A C 1
ATOM 860 O O . ALA A 1 109 ? 6.716 12.480 1.739 1.00 90.38 109 ALA A O 1
ATOM 861 N N . GLU A 1 110 ? 7.837 12.079 3.636 1.00 93.94 110 GLU A N 1
ATOM 862 C CA . GLU A 1 110 ? 7.423 13.308 4.325 1.00 93.94 110 GLU A CA 1
ATOM 863 C C . GLU A 1 110 ? 7.946 14.554 3.607 1.00 93.94 110 GLU A C 1
ATOM 865 O O . GLU A 1 110 ? 7.166 15.465 3.326 1.00 93.94 110 GLU A O 1
ATOM 870 N N . ALA A 1 111 ? 9.219 14.568 3.199 1.00 92.56 111 ALA A N 1
ATOM 871 C CA . ALA A 1 111 ? 9.772 15.664 2.404 1.00 92.56 111 ALA A CA 1
ATOM 872 C C . ALA A 1 111 ? 8.993 15.868 1.090 1.00 92.56 111 ALA A C 1
ATOM 874 O O . ALA A 1 111 ? 8.700 17.001 0.694 1.00 92.56 111 ALA A O 1
ATOM 875 N N . LYS A 1 112 ? 8.603 14.772 0.425 1.00 90.69 112 LYS A N 1
ATOM 876 C CA . LYS A 1 112 ? 7.788 14.816 -0.797 1.00 90.69 112 LYS A CA 1
ATOM 877 C C . LYS A 1 112 ? 6.362 15.312 -0.528 1.00 90.69 112 LYS A C 1
ATOM 879 O O . LYS A 1 112 ? 5.860 16.119 -1.304 1.00 90.69 112 LYS A O 1
ATOM 884 N N . ILE A 1 113 ? 5.729 14.873 0.559 1.00 91.94 113 ILE A N 1
ATOM 885 C CA . ILE A 1 113 ? 4.384 15.306 0.978 1.00 91.94 113 ILE A CA 1
ATOM 886 C C . ILE A 1 113 ? 4.363 16.810 1.256 1.00 91.94 113 ILE A C 1
ATOM 888 O O . ILE A 1 113 ? 3.494 17.506 0.733 1.00 91.94 113 ILE A O 1
ATOM 892 N N . VAL A 1 114 ? 5.346 17.316 2.008 1.00 94.06 114 VAL A N 1
ATOM 893 C CA . VAL A 1 114 ? 5.483 18.747 2.319 1.00 94.06 114 VAL A CA 1
ATOM 894 C C . VAL A 1 114 ? 5.667 19.557 1.040 1.00 94.06 114 VAL A C 1
ATOM 896 O O . VAL A 1 114 ? 4.949 20.530 0.821 1.00 94.06 114 VAL A O 1
ATOM 899 N N . ARG A 1 115 ? 6.569 19.126 0.148 1.00 93.62 115 ARG A N 1
ATOM 900 C CA . ARG A 1 115 ? 6.811 19.798 -1.139 1.00 93.62 115 ARG A CA 1
ATOM 901 C C . ARG A 1 115 ? 5.555 19.880 -2.014 1.00 93.62 115 ARG A C 1
ATOM 903 O O . ARG A 1 115 ? 5.416 20.831 -2.776 1.00 93.62 115 ARG A O 1
ATOM 910 N N . LEU A 1 116 ? 4.669 18.888 -1.927 1.00 90.25 116 LEU A N 1
ATOM 911 C CA . LEU A 1 116 ? 3.417 18.830 -2.687 1.00 90.25 116 LEU A CA 1
ATOM 912 C C . LEU A 1 116 ? 2.225 19.476 -1.957 1.00 90.25 116 LEU A C 1
ATOM 914 O O . LEU A 1 116 ? 1.130 19.495 -2.512 1.00 90.25 116 LEU A O 1
ATOM 918 N N . GLY A 1 117 ? 2.409 19.991 -0.735 1.00 92.19 117 GLY A N 1
ATOM 919 C CA . GLY A 1 117 ? 1.336 20.602 0.057 1.00 92.19 117 GLY A CA 1
ATOM 920 C C . GLY A 1 117 ? 0.281 19.607 0.556 1.00 92.19 117 GLY A C 1
ATOM 921 O O . GLY A 1 117 ? -0.865 19.986 0.770 1.00 92.19 117 GLY A O 1
ATOM 922 N N . LEU A 1 118 ? 0.642 18.330 0.723 1.00 90.88 118 LEU A N 1
ATOM 923 C CA . LEU A 1 118 ? -0.289 17.244 1.066 1.00 90.88 118 LEU A CA 1
ATOM 924 C C . LEU A 1 118 ? -0.282 16.864 2.557 1.00 90.88 118 LEU A C 1
ATOM 926 O O . LEU A 1 118 ? -0.864 15.845 2.928 1.00 90.88 118 LEU A O 1
ATOM 930 N N . SER A 1 119 ? 0.370 17.652 3.414 1.00 91.69 119 SER A N 1
ATOM 931 C CA . SER A 1 119 ? 0.582 17.324 4.835 1.00 91.69 119 SER A CA 1
ATOM 932 C C . SER A 1 119 ? -0.712 17.139 5.634 1.00 91.69 119 SER A C 1
ATOM 934 O O . SER A 1 119 ? -0.760 16.313 6.538 1.00 91.69 119 SER A O 1
ATOM 936 N N . GLU A 1 120 ? -1.786 17.839 5.261 1.00 91.25 120 GLU A N 1
ATOM 937 C CA . GLU A 1 120 ? -3.106 17.691 5.895 1.00 91.25 120 GLU A CA 1
ATOM 938 C C . GLU A 1 120 ? -3.845 16.412 5.460 1.00 91.25 120 GLU A C 1
ATOM 940 O O . GLU A 1 120 ? -4.833 16.011 6.072 1.00 91.25 120 GLU A O 1
ATOM 945 N N 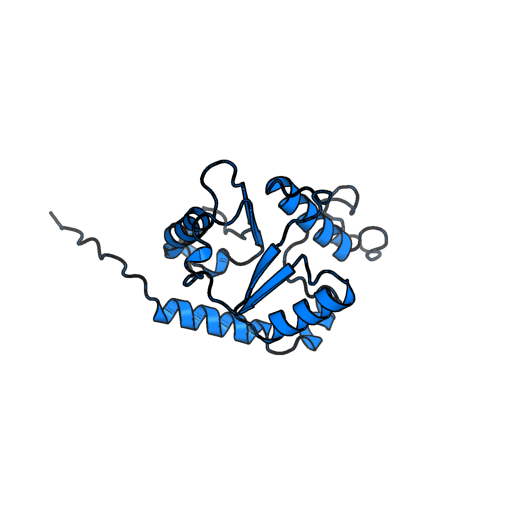. HIS A 1 121 ? -3.369 15.752 4.400 1.00 89.56 121 HIS A N 1
ATOM 946 C CA . HIS A 1 121 ? -4.038 14.619 3.764 1.00 89.56 121 HIS A CA 1
ATOM 947 C C . HIS A 1 121 ? -3.286 13.298 3.911 1.00 89.56 121 HIS A C 1
ATOM 949 O O . HIS A 1 121 ? -3.874 12.251 3.652 1.00 89.56 121 HIS A O 1
ATOM 955 N N . ILE A 1 122 ? -2.007 13.305 4.294 1.00 92.19 122 ILE A N 1
ATOM 956 C CA . ILE A 1 122 ? -1.191 12.087 4.367 1.00 92.19 122 ILE A CA 1
ATOM 957 C C . ILE A 1 122 ? -0.382 12.075 5.661 1.00 92.19 122 ILE A C 1
ATOM 959 O O . ILE A 1 122 ? 0.390 12.990 5.933 1.00 92.19 122 ILE A O 1
ATOM 963 N N . ARG A 1 123 ? -0.524 10.997 6.433 1.00 93.94 123 ARG A N 1
ATOM 964 C CA . ARG A 1 123 ? 0.201 10.754 7.683 1.00 93.94 123 ARG A CA 1
ATOM 965 C C . ARG A 1 123 ? 1.048 9.499 7.553 1.00 93.94 123 ARG A C 1
ATOM 967 O O . ARG A 1 123 ? 0.552 8.451 7.143 1.00 93.94 123 ARG A O 1
ATOM 974 N N . ILE A 1 124 ? 2.326 9.600 7.915 1.00 94.50 124 ILE A N 1
ATOM 975 C CA . ILE A 1 124 ? 3.265 8.475 7.860 1.00 94.50 124 ILE A CA 1
ATOM 976 C C . ILE A 1 124 ? 3.606 8.014 9.273 1.00 94.50 124 ILE A C 1
ATOM 978 O O . ILE A 1 124 ? 4.226 8.735 10.054 1.00 94.50 124 ILE A O 1
ATOM 982 N N . HIS A 1 125 ? 3.268 6.770 9.583 1.00 94.06 125 HIS A N 1
ATOM 983 C CA . HIS A 1 125 ? 3.546 6.125 10.859 1.00 94.06 125 HIS A CA 1
ATOM 984 C C . HIS A 1 125 ? 4.773 5.228 10.741 1.00 94.06 125 HIS A C 1
ATOM 986 O O . HIS A 1 125 ? 4.812 4.322 9.905 1.00 94.06 125 HIS A O 1
ATOM 992 N N . LEU A 1 126 ? 5.762 5.449 11.610 1.00 92.44 126 LEU A N 1
ATOM 993 C CA . LEU A 1 126 ? 6.864 4.508 11.792 1.00 92.44 126 LEU A CA 1
ATOM 994 C C . LEU A 1 126 ? 6.410 3.404 12.756 1.00 92.44 126 LEU A C 1
ATOM 996 O O . LEU A 1 126 ? 6.618 3.486 13.965 1.00 92.44 126 LEU A O 1
ATOM 1000 N N . CYS A 1 127 ? 5.695 2.415 12.234 1.00 89.75 127 CYS A N 1
ATOM 1001 C CA . CYS A 1 127 ? 4.991 1.429 13.043 1.00 89.75 127 CYS A CA 1
ATOM 1002 C C . CYS A 1 127 ? 4.895 0.085 12.315 1.00 89.75 127 CYS A C 1
ATOM 1004 O O . CYS A 1 127 ? 4.739 0.007 11.094 1.00 89.75 127 CYS A O 1
ATOM 1006 N N . ASP A 1 128 ? 4.979 -0.992 13.094 1.00 89.94 128 ASP A N 1
ATOM 1007 C CA . ASP A 1 128 ? 4.688 -2.333 12.613 1.00 89.94 128 ASP A CA 1
ATOM 1008 C C . ASP A 1 128 ? 3.175 -2.518 12.519 1.00 89.94 128 ASP A C 1
ATOM 1010 O O . ASP A 1 128 ? 2.482 -2.424 13.530 1.00 89.94 128 ASP A O 1
ATOM 1014 N N . TYR A 1 129 ? 2.662 -2.859 11.335 1.00 88.94 129 TYR A N 1
ATOM 1015 C CA . TYR A 1 129 ? 1.228 -3.098 11.135 1.00 88.94 129 TYR A CA 1
ATOM 1016 C C . TYR A 1 129 ? 0.665 -4.214 12.034 1.00 88.94 129 TYR A C 1
ATOM 1018 O O . TYR A 1 129 ? -0.544 -4.358 12.161 1.00 88.94 129 TYR A O 1
ATOM 1026 N N . ARG A 1 130 ? 1.518 -5.047 12.641 1.00 88.50 130 ARG A N 1
ATOM 1027 C CA . ARG A 1 130 ? 1.103 -6.082 13.598 1.00 88.50 130 ARG A CA 1
ATOM 1028 C C . ARG A 1 130 ? 0.752 -5.520 14.976 1.00 88.50 130 ARG A C 1
ATOM 1030 O O . ARG A 1 130 ? 0.117 -6.226 15.749 1.00 88.50 130 ARG A O 1
ATOM 1037 N N . ASN A 1 131 ? 1.154 -4.283 15.263 1.00 89.94 131 ASN A N 1
ATOM 1038 C CA . ASN A 1 131 ? 0.988 -3.598 16.543 1.00 89.94 131 ASN A CA 1
ATOM 1039 C C . ASN A 1 131 ? 0.388 -2.197 16.321 1.00 89.94 131 ASN A C 1
ATOM 1041 O O . ASN A 1 131 ? 0.966 -1.195 16.745 1.00 89.94 131 ASN A O 1
ATOM 1045 N N . LEU A 1 132 ? -0.738 -2.124 15.606 1.00 91.94 132 LEU A N 1
ATOM 1046 C CA . LEU A 1 132 ? -1.416 -0.854 15.333 1.00 91.94 132 LEU A CA 1
ATOM 1047 C C . LEU A 1 132 ? -1.968 -0.218 16.625 1.00 91.94 132 LEU A C 1
ATOM 1049 O O . LEU A 1 132 ? -2.350 -0.950 17.542 1.00 91.94 132 LEU A O 1
ATOM 1053 N N . PRO A 1 133 ? -2.037 1.127 16.703 1.00 92.94 133 PRO A N 1
ATOM 1054 C CA . PRO A 1 133 ? -2.702 1.828 17.801 1.00 92.94 133 PRO A CA 1
ATOM 1055 C C . PRO A 1 133 ? -4.146 1.356 17.977 1.00 92.94 133 PRO A C 1
ATOM 1057 O O . PRO A 1 133 ? -4.838 1.150 16.987 1.00 92.94 133 PRO A O 1
ATOM 1060 N N . VAL A 1 134 ? -4.618 1.234 19.220 1.00 93.75 134 VAL A N 1
ATOM 1061 C CA . VAL A 1 134 ? -5.977 0.737 19.516 1.00 93.75 134 VAL A CA 1
ATOM 1062 C C . VAL A 1 134 ? -7.077 1.574 18.856 1.00 93.75 134 VAL A C 1
ATOM 1064 O O . VAL A 1 134 ? -8.059 1.017 18.378 1.00 93.75 134 VAL A O 1
ATOM 1067 N N . ASP A 1 135 ? -6.864 2.885 18.720 1.00 94.44 135 ASP A N 1
ATOM 1068 C CA . ASP A 1 135 ? -7.807 3.810 18.077 1.00 94.44 135 ASP A CA 1
ATOM 1069 C C . ASP A 1 135 ? -8.021 3.520 16.580 1.00 94.44 135 ASP A C 1
ATOM 1071 O O . ASP A 1 135 ? -8.894 4.111 15.950 1.00 94.44 135 ASP A O 1
ATOM 1075 N N . PHE A 1 136 ? -7.220 2.627 15.986 1.00 94.62 136 PHE A N 1
ATOM 1076 C CA . PHE A 1 136 ? -7.354 2.213 14.589 1.00 94.62 136 PHE A CA 1
ATOM 1077 C C . PHE A 1 136 ? -8.311 1.032 14.398 1.00 94.62 136 PHE A C 1
ATOM 1079 O O . PHE A 1 136 ? -8.562 0.632 13.257 1.00 94.62 136 PHE A O 1
ATOM 1086 N N . GLU A 1 137 ? -8.881 0.494 15.479 1.00 96.12 137 GLU A N 1
ATOM 1087 C CA . GLU A 1 137 ? -9.935 -0.512 15.395 1.00 96.12 137 GLU A CA 1
ATOM 1088 C C . GLU A 1 137 ? -11.130 0.040 14.614 1.00 96.12 137 GLU A C 1
ATOM 1090 O O . GLU A 1 137 ? -11.740 1.038 14.993 1.00 96.12 137 GLU A O 1
ATOM 1095 N N . LYS A 1 138 ? -11.470 -0.620 13.501 1.00 95.38 138 LYS A N 1
ATOM 1096 C CA . LYS A 1 138 ? -12.584 -0.254 12.614 1.00 95.38 138 LYS A CA 1
ATOM 1097 C C . LYS A 1 138 ? -12.544 1.204 12.121 1.00 95.38 138 LYS A C 1
ATOM 1099 O O . LYS A 1 138 ? -13.579 1.734 11.714 1.00 95.38 138 LYS A O 1
ATOM 1104 N N . ALA A 1 139 ? -11.370 1.838 12.105 1.00 93.00 139 ALA A N 1
ATOM 1105 C CA . ALA A 1 139 ? -11.209 3.257 11.791 1.00 93.00 139 ALA A CA 1
ATOM 1106 C C . ALA A 1 139 ? -11.173 3.569 10.286 1.00 93.00 139 ALA A C 1
ATOM 1108 O O . ALA A 1 139 ? -11.395 4.713 9.890 1.00 93.00 139 ALA A O 1
ATOM 1109 N N . PHE A 1 140 ? -10.905 2.578 9.429 1.00 92.81 140 PHE A N 1
ATOM 1110 C CA . PHE A 1 140 ? -10.643 2.827 8.010 1.00 92.81 140 PHE A CA 1
ATOM 1111 C C . PHE A 1 140 ? -11.791 2.387 7.098 1.00 92.81 140 PHE A C 1
ATOM 1113 O O . PHE A 1 140 ? -12.256 1.248 7.144 1.00 92.81 140 PHE A O 1
ATOM 1120 N N . ASP A 1 141 ? -12.192 3.274 6.186 1.00 91.62 141 ASP A N 1
ATOM 1121 C CA . ASP A 1 141 ? -13.088 2.949 5.066 1.00 91.62 141 ASP A CA 1
ATOM 1122 C C . ASP A 1 141 ? -12.394 2.139 3.974 1.00 91.62 141 ASP A C 1
ATOM 1124 O O . ASP A 1 141 ? -13.038 1.507 3.131 1.00 91.62 141 ASP A O 1
ATOM 1128 N N . THR A 1 142 ? -11.071 2.229 3.884 1.00 91.50 142 THR A N 1
ATOM 1129 C CA . THR A 1 142 ? -10.349 1.646 2.764 1.00 91.50 142 THR A CA 1
ATOM 1130 C C . THR A 1 142 ? -8.953 1.199 3.147 1.00 91.50 142 THR A C 1
ATOM 1132 O O . THR A 1 142 ? -8.237 1.893 3.860 1.00 91.50 142 THR A O 1
ATOM 1135 N N . PHE A 1 143 ? -8.555 0.056 2.598 1.00 92.00 143 PHE A N 1
ATOM 1136 C CA . PHE A 1 143 ? -7.218 -0.496 2.708 1.00 92.00 143 PHE A CA 1
ATOM 1137 C C . PHE A 1 143 ? -6.603 -0.701 1.320 1.00 92.00 143 PHE A C 1
ATOM 1139 O O . PHE A 1 143 ? -7.215 -1.312 0.441 1.00 92.00 143 PHE A O 1
ATOM 1146 N N . VAL A 1 144 ? -5.373 -0.224 1.121 1.00 91.50 144 VAL A N 1
ATOM 1147 C CA . VAL A 1 144 ? -4.605 -0.448 -0.111 1.00 91.50 144 VAL A CA 1
ATOM 1148 C C . VAL A 1 144 ? -3.228 -0.989 0.243 1.00 91.50 144 VAL A C 1
ATOM 1150 O O . VAL A 1 144 ? -2.512 -0.397 1.050 1.00 91.50 144 VAL A O 1
ATOM 1153 N N . ARG A 1 145 ? -2.825 -2.101 -0.383 1.00 89.69 145 ARG A N 1
ATOM 1154 C CA . ARG A 1 145 ? -1.473 -2.651 -0.238 1.00 89.69 145 ARG A CA 1
ATOM 1155 C C . ARG A 1 145 ? -0.834 -3.017 -1.570 1.00 89.69 145 ARG A C 1
ATOM 1157 O O . ARG A 1 145 ? -1.434 -3.698 -2.403 1.00 89.69 145 ARG A O 1
ATOM 1164 N N . ILE A 1 146 ? 0.429 -2.615 -1.717 1.00 86.81 146 ILE A N 1
ATOM 1165 C CA . ILE A 1 146 ? 1.271 -2.898 -2.880 1.00 86.81 146 ILE A CA 1
ATOM 1166 C C . ILE A 1 146 ? 2.567 -3.580 -2.429 1.00 86.81 146 ILE A C 1
ATOM 1168 O O . ILE A 1 146 ? 3.246 -3.055 -1.551 1.00 86.81 146 ILE A O 1
ATOM 1172 N N . GLY A 1 147 ? 2.879 -4.748 -3.007 1.00 74.94 147 GLY A N 1
ATOM 1173 C CA . GLY A 1 147 ? 4.202 -5.397 -2.947 1.00 74.94 147 GLY A CA 1
ATOM 1174 C C . GLY A 1 147 ? 4.741 -5.706 -1.546 1.00 74.94 147 GLY A C 1
ATOM 1175 O O . GLY A 1 147 ? 5.855 -5.312 -1.219 1.00 74.94 147 GLY A O 1
ATOM 1176 N N . MET A 1 148 ? 3.955 -6.364 -0.687 1.00 77.56 148 MET A N 1
ATOM 1177 C CA . MET A 1 148 ? 4.458 -6.812 0.628 1.00 77.56 148 MET A CA 1
ATOM 1178 C C . MET A 1 148 ? 3.909 -8.143 1.111 1.00 77.56 148 MET A C 1
ATOM 1180 O O . MET A 1 148 ? 4.523 -8.771 1.968 1.00 77.56 148 MET A O 1
ATOM 1184 N N . VAL A 1 149 ? 2.757 -8.579 0.609 1.00 78.88 149 VAL A N 1
ATOM 1185 C CA . VAL A 1 149 ? 2.119 -9.807 1.093 1.00 78.88 149 VAL A CA 1
ATOM 1186 C C . VAL A 1 149 ? 3.024 -11.027 0.884 1.00 78.88 149 VAL A C 1
ATOM 1188 O O . VAL A 1 149 ? 3.018 -11.953 1.688 1.00 78.88 149 VAL A O 1
ATOM 1191 N N . GLU A 1 150 ? 3.896 -10.966 -0.115 1.00 78.00 150 GLU A N 1
ATOM 1192 C CA . GLU A 1 150 ? 4.978 -11.909 -0.390 1.00 78.00 150 GLU A CA 1
ATOM 1193 C C . GLU A 1 150 ? 5.911 -12.111 0.817 1.00 78.00 150 GLU A C 1
ATOM 1195 O O . GLU A 1 150 ? 6.388 -13.216 1.067 1.00 78.00 150 GLU A O 1
ATOM 1200 N N . HIS A 1 151 ? 6.136 -11.059 1.608 1.00 76.50 151 HIS A N 1
ATOM 1201 C CA . HIS A 1 151 ? 7.017 -11.065 2.777 1.00 76.50 151 HIS A CA 1
ATOM 1202 C C . HIS A 1 151 ? 6.306 -11.423 4.084 1.00 76.50 151 HIS A C 1
ATOM 1204 O O . HIS A 1 151 ? 6.971 -11.694 5.086 1.00 76.50 151 HIS A O 1
ATOM 1210 N N . VAL A 1 152 ? 4.969 -11.447 4.092 1.00 82.94 152 VAL A N 1
ATOM 1211 C CA . VAL A 1 152 ? 4.186 -11.938 5.237 1.00 82.94 152 VAL A CA 1
ATOM 1212 C C . VAL A 1 152 ? 4.474 -13.422 5.456 1.00 82.94 152 VAL A C 1
ATOM 1214 O O . VAL A 1 152 ? 4.603 -13.863 6.596 1.00 82.94 152 VAL A O 1
ATOM 1217 N N . GLY A 1 153 ? 4.633 -14.172 4.364 1.00 80.19 153 GLY A N 1
ATOM 1218 C CA . GLY A 1 153 ? 4.765 -15.621 4.378 1.00 80.19 153 GLY A CA 1
ATOM 1219 C C . GLY A 1 153 ? 3.403 -16.308 4.465 1.00 80.19 153 GLY A C 1
ATOM 1220 O O . GLY A 1 153 ? 2.501 -15.877 5.185 1.00 80.19 153 GLY A O 1
ATOM 1221 N N . TYR A 1 154 ? 3.260 -17.413 3.732 1.00 81.88 154 TYR A N 1
ATOM 1222 C CA . TYR A 1 154 ? 1.979 -18.098 3.539 1.00 81.88 154 TYR A CA 1
ATOM 1223 C C . TYR A 1 154 ? 1.262 -18.447 4.854 1.00 81.88 154 TYR A C 1
ATOM 1225 O O . TYR A 1 154 ? 0.081 -18.144 5.027 1.00 81.88 154 TYR A O 1
ATOM 1233 N N . CYS A 1 155 ? 1.993 -19.009 5.822 1.00 84.00 155 CYS A N 1
ATOM 1234 C CA . CYS A 1 155 ? 1.456 -19.413 7.125 1.00 84.00 155 CYS A CA 1
ATOM 1235 C C . CYS A 1 155 ? 0.864 -18.257 7.948 1.00 84.00 155 CYS A C 1
ATOM 1237 O O . CYS A 1 155 ? 0.109 -18.512 8.886 1.00 84.00 155 CYS A O 1
ATOM 1239 N N . PHE A 1 156 ? 1.220 -17.012 7.621 1.00 85.19 156 PHE A N 1
ATOM 1240 C CA . PHE A 1 156 ? 0.804 -15.813 8.342 1.00 85.19 156 PHE A CA 1
ATOM 1241 C C . PHE A 1 156 ? -0.252 -14.987 7.594 1.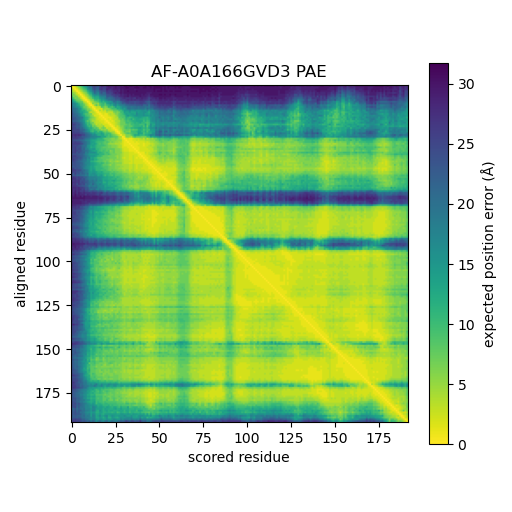00 85.19 156 PHE A C 1
ATOM 1243 O O . PHE A 1 156 ? -0.766 -14.015 8.150 1.00 85.19 156 PHE A O 1
ATOM 1250 N N . LEU A 1 157 ? -0.631 -15.383 6.370 1.00 88.00 157 LEU A N 1
ATOM 1251 C CA . LEU A 1 157 ? -1.695 -14.723 5.606 1.00 88.00 157 LEU A CA 1
ATOM 1252 C C . LEU A 1 157 ? -3.031 -14.654 6.365 1.00 88.00 157 LEU A C 1
ATOM 1254 O O . LEU A 1 157 ? -3.639 -13.584 6.359 1.00 88.00 157 LEU A O 1
ATOM 1258 N N . PRO A 1 158 ? -3.497 -15.707 7.074 1.00 91.19 158 PRO A N 1
ATOM 1259 C CA . PRO A 1 158 ? -4.740 -15.611 7.839 1.00 91.19 158 PRO A CA 1
ATOM 1260 C C . PRO A 1 158 ? -4.689 -14.540 8.936 1.00 91.19 158 PRO A C 1
ATOM 1262 O O . PRO A 1 158 ? -5.672 -13.844 9.169 1.00 91.19 158 PRO A O 1
ATOM 1265 N N . GLN A 1 159 ? -3.553 -14.392 9.620 1.00 90.50 159 GLN A N 1
ATOM 1266 C CA . GLN A 1 159 ? -3.350 -13.378 10.656 1.00 90.50 159 GLN A CA 1
ATOM 1267 C C . GLN A 1 159 ? -3.265 -11.981 10.039 1.00 90.50 159 GLN A C 1
ATOM 1269 O O . GLN A 1 159 ? -3.857 -11.046 10.567 1.00 90.50 159 GLN A O 1
ATOM 1274 N N . TYR A 1 160 ? -2.587 -11.851 8.901 1.00 91.06 160 TYR A N 1
ATOM 1275 C CA . TYR A 1 160 ? -2.519 -10.604 8.147 1.00 91.06 160 TYR A CA 1
ATOM 1276 C C . TYR A 1 160 ? -3.909 -10.112 7.723 1.00 91.06 160 TYR A C 1
ATOM 1278 O O . TYR A 1 160 ? -4.258 -8.960 7.967 1.00 91.06 160 TYR A O 1
ATOM 1286 N N . LEU A 1 161 ? -4.744 -11.001 7.179 1.00 92.81 161 LEU A N 1
ATOM 1287 C CA . LEU A 1 161 ? -6.121 -10.671 6.805 1.00 92.81 161 LEU A CA 1
ATOM 1288 C C . LEU A 1 161 ? -6.986 -10.301 8.017 1.00 92.81 161 LEU A C 1
ATOM 1290 O O . LEU A 1 161 ? -7.826 -9.417 7.902 1.00 92.81 161 LEU A O 1
ATOM 1294 N N . LYS A 1 162 ? -6.757 -10.913 9.188 1.00 94.38 162 LYS A N 1
ATOM 1295 C CA . LYS A 1 162 ? -7.437 -10.517 10.436 1.00 94.38 162 LYS A CA 1
ATOM 1296 C C . LYS A 1 162 ? -7.067 -9.111 10.894 1.00 94.38 162 LYS A C 1
ATOM 1298 O O . LYS A 1 162 ? -7.930 -8.418 11.409 1.00 94.38 162 LYS A O 1
ATOM 1303 N N . ILE A 1 163 ? -5.814 -8.693 10.715 1.00 94.50 163 ILE A N 1
ATOM 1304 C CA . ILE A 1 163 ? -5.394 -7.320 11.028 1.00 94.50 163 ILE A CA 1
ATOM 1305 C C . ILE A 1 163 ? -6.097 -6.330 10.093 1.00 94.50 163 ILE A C 1
ATOM 1307 O O . ILE A 1 163 ? -6.587 -5.301 10.548 1.00 94.50 163 ILE A O 1
ATOM 1311 N N . ILE A 1 164 ? -6.187 -6.661 8.800 1.00 93.88 164 ILE A N 1
ATOM 1312 C CA . ILE A 1 164 ? -6.923 -5.843 7.829 1.00 93.88 164 ILE A CA 1
ATOM 1313 C C . ILE A 1 164 ? -8.397 -5.747 8.227 1.00 93.88 164 ILE A C 1
ATOM 1315 O O . ILE A 1 164 ? -8.930 -4.644 8.284 1.00 93.88 164 ILE A O 1
ATOM 1319 N N . ASP A 1 165 ? -9.043 -6.875 8.533 1.00 94.81 165 ASP A N 1
ATOM 1320 C CA . ASP A 1 165 ? -10.433 -6.878 8.992 1.00 94.81 165 ASP A CA 1
ATOM 1321 C C . ASP A 1 165 ? -10.605 -6.035 10.258 1.00 94.81 165 ASP A C 1
ATOM 1323 O O . ASP A 1 165 ? -11.496 -5.196 10.309 1.00 94.81 165 ASP A O 1
ATOM 1327 N N . TRP A 1 166 ? -9.730 -6.201 11.251 1.00 95.88 166 TRP A N 1
ATOM 1328 C CA . TRP A 1 166 ? -9.771 -5.445 12.501 1.00 95.88 166 TRP A CA 1
ATOM 1329 C C . TRP A 1 166 ? -9.707 -3.928 12.271 1.00 95.88 166 TRP A C 1
ATOM 1331 O O . TRP A 1 166 ? -10.461 -3.191 12.899 1.00 95.88 166 TRP A O 1
ATOM 1341 N N . ALA A 1 167 ? -8.874 -3.464 11.337 1.00 95.38 167 ALA A N 1
ATOM 1342 C CA . ALA A 1 167 ? -8.706 -2.042 11.036 1.00 95.38 167 ALA A CA 1
ATOM 1343 C C . ALA A 1 167 ? -9.842 -1.463 10.161 1.00 95.38 167 ALA A C 1
ATOM 1345 O O . ALA A 1 167 ? -10.160 -0.276 10.237 1.00 95.38 167 ALA A O 1
ATOM 1346 N N . LEU A 1 168 ? -10.461 -2.288 9.313 1.00 95.00 168 LEU A N 1
ATOM 1347 C CA . LEU A 1 168 ? -11.502 -1.864 8.377 1.00 95.00 168 LEU A CA 1
ATOM 1348 C C . LEU A 1 168 ? -12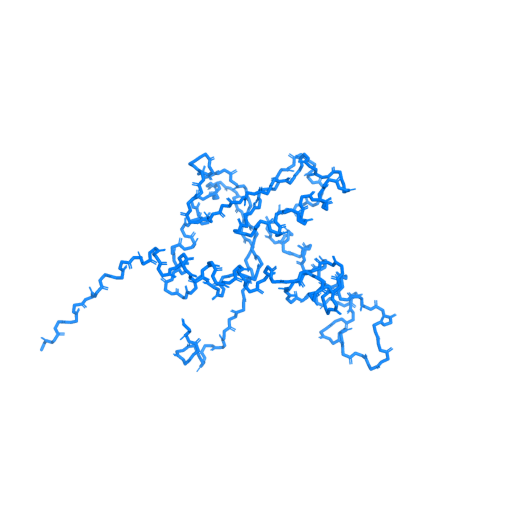.879 -1.777 9.033 1.00 95.00 168 LEU A C 1
ATOM 1350 O O . LEU A 1 168 ? -13.315 -2.709 9.704 1.00 95.00 168 LEU A O 1
ATOM 1354 N N . ASN A 1 169 ? -13.614 -0.695 8.776 1.00 93.62 169 ASN A N 1
ATOM 1355 C CA . ASN A 1 169 ? -14.963 -0.533 9.311 1.00 93.62 169 ASN A CA 1
ATOM 1356 C C . ASN A 1 169 ? -15.949 -1.609 8.820 1.00 93.62 169 ASN A C 1
ATOM 1358 O O . ASN A 1 169 ? -15.828 -2.163 7.728 1.00 93.62 169 ASN A O 1
ATOM 1362 N N . SER A 1 170 ? -16.970 -1.887 9.631 1.00 90.62 170 SER A N 1
ATOM 1363 C CA . SER A 1 170 ? -17.886 -3.014 9.400 1.00 90.62 170 SER A CA 1
ATOM 1364 C C . SER A 1 170 ? -18.979 -2.758 8.353 1.00 90.62 170 SER A C 1
ATOM 1366 O O . SER A 1 170 ? -19.680 -3.692 7.975 1.00 90.62 170 SER A O 1
ATOM 1368 N N . ASN A 1 171 ? -19.165 -1.514 7.898 1.00 82.06 171 ASN A N 1
ATOM 1369 C CA . ASN A 1 171 ? -20.326 -1.148 7.080 1.00 82.06 171 ASN A CA 1
ATOM 1370 C C . ASN A 1 171 ? -20.023 -1.127 5.578 1.00 82.06 171 ASN A C 1
ATOM 1372 O O . ASN A 1 171 ? -20.772 -1.709 4.793 1.00 82.06 171 ASN A O 1
ATOM 1376 N N . ARG A 1 172 ? -18.980 -0.402 5.147 1.00 78.88 172 ARG A N 1
ATOM 1377 C CA . ARG A 1 172 ? -18.709 -0.151 3.715 1.00 78.88 172 ARG A CA 1
ATOM 1378 C C . ARG A 1 172 ? -17.221 -0.125 3.370 1.00 78.88 172 ARG A C 1
ATOM 1380 O O . ARG A 1 172 ? -16.833 0.539 2.406 1.00 78.88 172 ARG A O 1
ATOM 1387 N N . ALA A 1 173 ? -16.414 -0.879 4.106 1.00 89.44 173 ALA A N 1
ATOM 1388 C CA . ALA A 1 173 ? -14.997 -0.986 3.827 1.00 89.44 173 ALA A CA 1
ATOM 1389 C C . ALA A 1 173 ? -14.693 -1.627 2.461 1.00 89.44 173 ALA A C 1
ATOM 1391 O O . ALA A 1 173 ? -15.432 -2.481 1.959 1.00 89.44 173 ALA A O 1
ATOM 1392 N N . ALA A 1 174 ? -13.573 -1.228 1.863 1.00 90.56 174 ALA A N 1
ATOM 1393 C CA . ALA A 1 174 ? -13.013 -1.854 0.671 1.00 90.56 174 ALA A CA 1
ATOM 1394 C C . ALA A 1 174 ? -11.515 -2.121 0.851 1.00 90.56 174 ALA A C 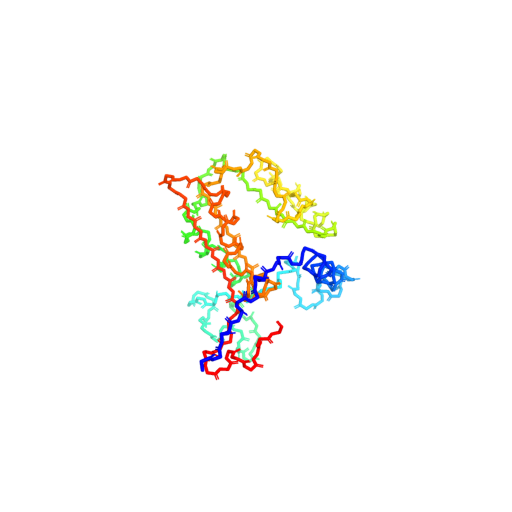1
ATOM 1396 O O . ALA A 1 174 ? -10.800 -1.323 1.451 1.00 90.56 174 ALA A O 1
ATOM 1397 N N . ALA A 1 175 ? -11.029 -3.233 0.302 1.00 91.44 175 ALA A N 1
ATOM 1398 C CA . ALA A 1 175 ? -9.614 -3.582 0.324 1.00 91.44 175 ALA A CA 1
ATOM 1399 C C . ALA A 1 175 ? -9.117 -3.890 -1.092 1.00 91.44 175 ALA A C 1
ATOM 1401 O O . ALA A 1 175 ? -9.725 -4.688 -1.805 1.00 91.44 175 ALA A O 1
ATOM 1402 N N . ALA A 1 176 ? -7.999 -3.284 -1.489 1.00 91.38 176 ALA A N 1
ATOM 1403 C CA . ALA A 1 176 ? -7.276 -3.619 -2.710 1.00 91.38 176 ALA A CA 1
ATOM 1404 C C . ALA A 1 176 ? -5.851 -4.050 -2.354 1.00 91.38 176 ALA A C 1
ATOM 1406 O O . A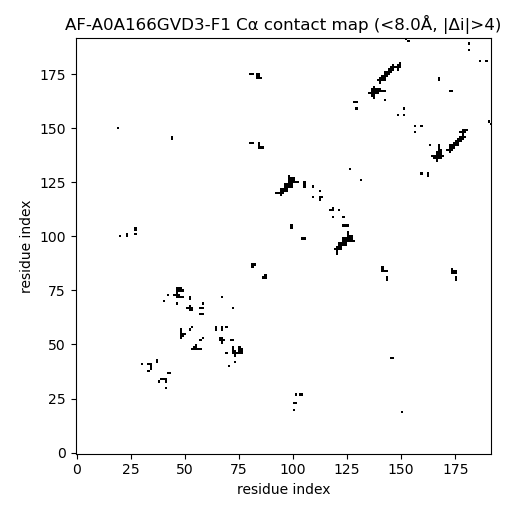LA A 1 176 ? -5.069 -3.279 -1.797 1.00 91.38 176 ALA A O 1
ATOM 1407 N N . VAL A 1 177 ? -5.509 -5.294 -2.678 1.00 90.06 177 VAL A N 1
ATOM 1408 C CA . VAL A 1 177 ? -4.217 -5.893 -2.339 1.00 90.06 177 VAL A CA 1
ATOM 1409 C C . VAL A 1 177 ? -3.591 -6.448 -3.607 1.00 90.06 177 VAL A C 1
ATOM 1411 O O . VAL A 1 177 ? -4.232 -7.200 -4.337 1.00 90.06 177 VAL A O 1
ATOM 1414 N N . THR A 1 178 ? -2.336 -6.086 -3.862 1.00 89.19 178 THR A N 1
ATOM 1415 C CA . THR A 1 178 ? -1.523 -6.721 -4.905 1.00 89.19 178 THR A CA 1
ATOM 1416 C C . THR A 1 178 ? -0.425 -7.552 -4.272 1.00 89.19 178 THR A C 1
ATOM 1418 O O . THR A 1 178 ? 0.200 -7.132 -3.295 1.00 89.19 178 THR A O 1
ATOM 1421 N N . MET A 1 179 ? -0.221 -8.739 -4.833 1.00 86.50 179 MET A N 1
ATOM 1422 C CA . MET A 1 179 ? 0.846 -9.644 -4.446 1.00 86.50 179 MET A CA 1
ATOM 1423 C C . MET A 1 179 ? 1.310 -10.447 -5.658 1.00 86.50 179 MET A C 1
ATOM 1425 O O . MET A 1 179 ? 0.526 -10.759 -6.555 1.00 86.50 179 MET A O 1
ATOM 1429 N N . THR A 1 180 ? 2.575 -10.817 -5.639 1.00 85.75 180 THR A N 1
ATOM 1430 C CA . THR A 1 180 ? 3.193 -11.774 -6.542 1.00 85.75 180 THR A CA 1
ATOM 1431 C C . THR A 1 180 ? 2.964 -13.168 -5.978 1.00 85.75 180 THR A C 1
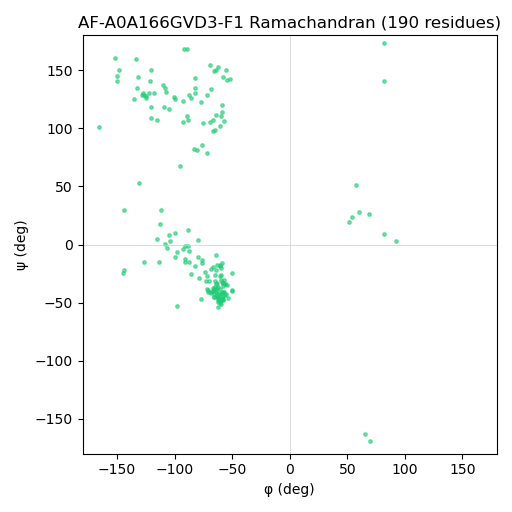ATOM 1433 O O . THR A 1 180 ? 3.279 -13.432 -4.818 1.00 85.75 180 THR A O 1
ATOM 1436 N N . THR A 1 181 ? 2.407 -14.068 -6.784 1.00 81.75 181 THR A N 1
ATOM 1437 C CA . THR A 1 181 ? 2.192 -15.469 -6.401 1.00 81.75 181 THR A CA 1
ATOM 1438 C C . THR A 1 181 ? 2.919 -16.390 -7.373 1.00 81.75 181 THR A C 1
ATOM 1440 O O . THR A 1 181 ? 2.955 -16.104 -8.573 1.00 81.75 181 THR A O 1
ATOM 1443 N N . PRO A 1 182 ? 3.535 -17.484 -6.891 1.00 81.62 182 PRO A N 1
ATOM 1444 C CA . PRO A 1 182 ? 3.982 -18.536 -7.786 1.00 81.62 182 PRO A CA 1
ATOM 1445 C C . PRO A 1 182 ? 2.760 -19.266 -8.371 1.00 81.62 182 PRO A C 1
ATOM 1447 O O . PRO A 1 182 ? 1.713 -19.311 -7.724 1.00 81.62 182 PRO A O 1
ATOM 1450 N N . PRO A 1 183 ? 2.884 -19.890 -9.555 1.00 84.69 183 PRO A N 1
ATOM 1451 C CA . PRO A 1 183 ? 1.856 -20.790 -10.064 1.00 84.69 183 PRO A CA 1
ATOM 1452 C C . PRO A 1 183 ? 1.595 -21.938 -9.082 1.00 84.69 183 PRO A C 1
ATOM 1454 O O . PRO A 1 183 ? 2.548 -22.467 -8.502 1.00 84.69 183 PRO A O 1
ATOM 1457 N N . ASP A 1 184 ? 0.341 -22.383 -8.974 1.00 83.31 184 ASP A N 1
ATOM 1458 C CA . ASP A 1 184 ? -0.084 -23.467 -8.071 1.00 83.31 184 ASP A CA 1
ATOM 1459 C C . ASP A 1 184 ? 0.794 -24.720 -8.194 1.00 83.31 184 ASP A C 1
ATOM 1461 O O . ASP A 1 184 ? 1.189 -25.319 -7.196 1.00 83.31 184 ASP A O 1
ATOM 1465 N N . SER A 1 185 ? 1.191 -25.071 -9.421 1.00 86.06 185 SER A N 1
ATOM 1466 C CA . SER A 1 185 ? 2.039 -26.236 -9.707 1.00 86.06 185 SER A CA 1
ATOM 1467 C C . SER A 1 185 ? 3.440 -26.172 -9.091 1.00 86.06 185 SER A C 1
ATOM 1469 O O . SER A 1 185 ? 4.111 -27.196 -8.998 1.00 86.06 185 SER A O 1
ATOM 1471 N N . ARG A 1 186 ? 3.903 -24.986 -8.686 1.00 79.81 186 ARG A N 1
ATOM 1472 C CA . ARG A 1 186 ? 5.215 -24.766 -8.058 1.00 79.81 186 ARG A CA 1
ATOM 1473 C C . ARG A 1 186 ? 5.110 -24.289 -6.616 1.00 79.81 186 ARG A C 1
ATOM 1475 O O . ARG A 1 186 ? 6.133 -23.981 -6.007 1.00 79.81 186 ARG A O 1
ATOM 1482 N N . PHE A 1 187 ? 3.899 -24.222 -6.075 1.00 76.56 187 PHE A N 1
ATOM 1483 C CA . PHE A 1 187 ? 3.639 -23.615 -4.781 1.00 76.56 187 PHE A CA 1
ATOM 1484 C C . PHE A 1 187 ? 4.417 -24.302 -3.652 1.00 76.56 187 PHE A C 1
ATOM 1486 O O . PHE A 1 187 ? 5.162 -23.634 -2.939 1.00 76.56 187 PHE A O 1
ATOM 1493 N N . ASP A 1 188 ? 4.334 -25.632 -3.556 1.00 76.00 188 ASP A N 1
ATOM 1494 C CA . ASP A 1 188 ? 5.001 -26.411 -2.502 1.00 76.00 188 ASP A CA 1
ATOM 1495 C C . ASP A 1 188 ? 6.535 -26.351 -2.582 1.00 76.00 188 ASP A C 1
ATOM 1497 O O . ASP A 1 188 ? 7.221 -26.502 -1.575 1.00 76.00 188 ASP A O 1
ATOM 1501 N N . THR A 1 189 ? 7.089 -26.119 -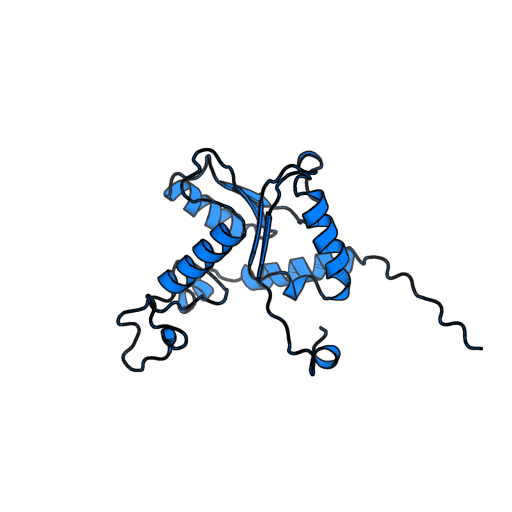3.775 1.00 71.88 189 THR A N 1
ATOM 1502 C CA . THR A 1 189 ? 8.543 -26.059 -4.001 1.00 71.88 189 THR A CA 1
ATOM 1503 C C . THR A 1 189 ? 9.125 -24.671 -3.732 1.00 71.88 189 THR A C 1
ATOM 1505 O O . THR A 1 189 ? 10.308 -24.552 -3.430 1.00 71.88 189 THR A O 1
ATOM 1508 N N . LEU A 1 190 ? 8.311 -23.618 -3.855 1.00 64.44 190 LEU A N 1
ATOM 1509 C CA . LEU A 1 190 ? 8.738 -22.219 -3.751 1.00 64.44 190 LEU A CA 1
ATOM 1510 C C . LEU A 1 190 ? 8.334 -21.553 -2.427 1.00 64.44 190 LEU A C 1
ATOM 1512 O O . LEU A 1 190 ? 8.507 -20.343 -2.281 1.00 64.44 190 LEU A O 1
ATOM 1516 N N . GLN A 1 191 ? 7.807 -22.308 -1.456 1.00 59.91 191 GLN A N 1
ATOM 1517 C CA . GLN A 1 191 ? 7.580 -21.775 -0.113 1.00 59.91 191 GLN A CA 1
ATOM 1518 C C . GLN A 1 191 ? 8.924 -21.463 0.571 1.00 59.91 191 GLN A C 1
ATOM 1520 O O . GLN A 1 191 ? 9.655 -22.374 0.957 1.00 59.91 191 GLN A O 1
ATOM 1525 N N . LEU A 1 192 ? 9.237 -20.168 0.702 1.00 51.53 192 LEU A N 1
ATOM 1526 C CA . LEU A 1 192 ? 10.371 -19.615 1.463 1.00 51.53 192 LEU A CA 1
ATOM 1527 C C . LEU A 1 192 ? 10.113 -19.574 2.982 1.00 51.53 192 LEU A C 1
ATOM 1529 O O . LEU A 1 192 ? 8.971 -19.263 3.394 1.00 51.53 192 LEU A O 1
#

Sequence (192 aa):
MLSRRRRKLSFDHRGAALRAKRMIAGHTYCNELFKAFLGDSLMYSSALWLDSTGGMRGDLEIDGPAKADLGMAQIDKLHYLLRKARIEATKMGRVADTFTLSNEQKDFAEAKIVRLGLSEHIRIHLCDYRNLPVDFEKAFDTFVRIGMVEHVGYCFLPQYLKIIDWALNSNRAAAAVTMTTPPDSRFDTLQL

Foldseek 3Di:
DDDDPPDPPDPPPPVLVVLQVVVLCVLQVDPPVLCVPVNPVSDPADFAQDVQQVHPCSCPDPVGNPRHDSVVRNVVVVVVLCVQQVNDPPPPPAAAEEEDLHPNVVVSVVVVCVVVVNVNRYHYDNDDLLDDDPVLFQVDQGEEEGEPVVSCFPVRVVVVVVSVVRRHHDPRHGYGYDDDDDPPVCRVVPRD

Mean predicted aligned error: 9.46 Å

Secondary structure (DSSP, 8-state):
------------HHHHHHHHHHHHHHHHS-HHHHHHHH-TT---S-----GGGTGGGTT--TT-SSS--HHHHHHHHHHHHHHHTT--TT-TT--EEEEES-HHHHHHHHHHHHHTT-TTTEEEEE--GGG--GGGTT-BSEEEE-S-HHHH-GGGHHHHHHHHHHHB-TTT-EEEE------GGGTTTS--

Radius of gyration: 19.32 Å; Cα contacts (8 Å, |Δi|>4): 188; chains: 1; bounding box: 42×66×50 Å

pLDDT: mean 79.24, std 15.61, range [34.53, 96.12]

Solvent-accessible surface area (backbone atoms only — not comparable to full-atom values): 11746 Å² total; per-residue (Å²): 137,83,82,78,78,78,74,78,84,71,84,58,65,66,64,55,49,51,52,52,53,54,53,42,55,68,72,62,74,47,66,70,65,46,33,76,79,47,38,96,76,58,62,87,63,86,64,37,51,41,74,87,28,55,21,95,53,29,87,69,54,89,87,51,76,83,80,22,52,69,68,55,18,36,48,47,37,50,55,51,43,36,49,69,20,70,48,58,96,82,60,79,90,61,68,45,80,44,74,36,85,41,67,66,60,46,54,55,49,50,55,51,32,56,77,70,70,38,61,89,35,49,46,80,39,85,40,56,81,92,68,63,63,76,83,42,58,41,63,30,58,56,42,80,47,74,75,49,63,66,76,61,32,79,94,38,45,69,59,52,52,49,49,53,52,49,29,31,27,91,86,76,48,30,70,27,78,46,64,79,75,74,58,78,95,46,40,88,79,66,69,122